Protein AF-A0AAE8W043-F1 (afdb_monomer_lite)

Radius of gyration: 19.32 Å; chains: 1; bounding box: 46×38×61 Å

Sequence (193 aa):
MSELTGINNVAKLTAHLAAVAFMGSLQIMIVDWTHTRAHMAAAVCSRSALILAIQIALTWQFVAANHLGLSFTTDHADNVQVVAYLLTYLSFGAVAGLEIAILSAGMALGAWARRRSIAIGLAATALGGGAVLAYTVSKGGYLIAYQVGFPWSLSVEKAISSPFAGLGTLLMVVGLCLPMASHRATVDSAATS

pLDDT: mean 82.71, std 12.42, range [37.38, 96.0]

Organism: NCBI:txid103232

Structure (mmCIF, N/CA/C/O backbone):
data_AF-A0AAE8W043-F1
#
_entry.id   AF-A0AAE8W043-F1
#
loop_
_atom_site.group_PDB
_atom_site.id
_atom_site.type_symbol
_atom_site.label_atom_id
_atom_site.label_alt_id
_atom_site.label_comp_id
_atom_site.label_asym_id
_atom_site.label_entity_id
_atom_site.label_seq_id
_atom_site.pdbx_PDB_ins_code
_atom_site.Cartn_x
_atom_site.Cartn_y
_atom_site.Cartn_z
_atom_site.occupancy
_atom_site.B_iso_or_equiv
_atom_site.auth_seq_id
_atom_site.auth_comp_id
_atom_site.auth_asym_id
_atom_site.auth_atom_id
_atom_site.pdbx_PDB_model_num
ATOM 1 N N . MET A 1 1 ? 18.742 17.488 -16.689 1.00 37.38 1 MET A N 1
ATOM 2 C CA . MET A 1 1 ? 19.850 17.267 -15.724 1.00 37.38 1 MET A CA 1
ATOM 3 C C . MET A 1 1 ? 19.423 16.435 -14.512 1.00 37.38 1 MET A C 1
ATOM 5 O O . MET A 1 1 ? 20.215 15.612 -14.089 1.00 37.38 1 MET A O 1
ATOM 9 N N . SER A 1 2 ? 18.197 16.561 -13.989 1.00 40.34 2 SER A N 1
ATOM 10 C CA . SER A 1 2 ? 17.687 15.774 -12.842 1.00 40.34 2 SER A CA 1
ATOM 11 C C . SER A 1 2 ? 17.372 14.296 -13.141 1.00 40.34 2 SER A C 1
ATOM 1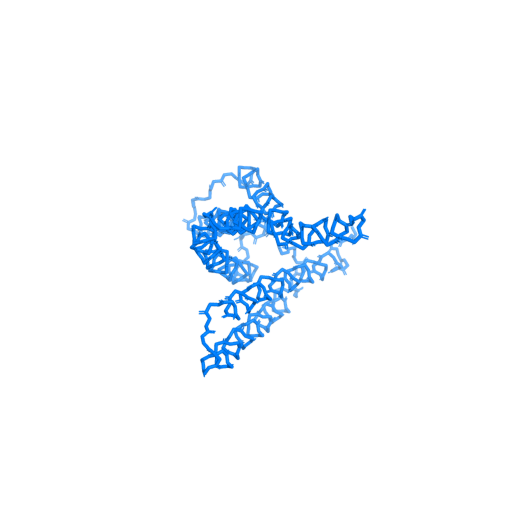3 O O . SER A 1 2 ? 17.342 13.484 -12.223 1.00 40.34 2 SER A O 1
ATOM 15 N N . GLU A 1 3 ? 17.141 13.937 -14.409 1.00 47.56 3 GLU A N 1
ATOM 16 C CA . GLU A 1 3 ? 17.010 12.533 -14.844 1.00 47.56 3 GLU A CA 1
ATOM 17 C C . GLU A 1 3 ? 18.365 11.812 -14.888 1.00 47.56 3 GLU A C 1
ATOM 19 O O . GLU A 1 3 ? 18.447 10.633 -14.574 1.00 47.56 3 GLU A O 1
ATOM 24 N N . LEU A 1 4 ? 19.447 12.542 -15.179 1.00 43.75 4 LEU A N 1
ATOM 25 C CA . LEU A 1 4 ? 20.809 12.004 -15.272 1.00 43.75 4 LEU A CA 1
ATOM 26 C C . LEU A 1 4 ? 21.470 11.770 -13.906 1.00 43.75 4 LEU A C 1
ATOM 28 O O . LEU A 1 4 ? 22.424 11.007 -13.818 1.00 43.75 4 LEU A O 1
ATOM 32 N N . THR A 1 5 ? 20.994 12.413 -12.835 1.00 47.03 5 THR A N 1
ATOM 33 C CA . THR A 1 5 ? 21.616 12.314 -11.503 1.00 47.03 5 THR A CA 1
ATOM 34 C C . THR A 1 5 ? 21.092 11.151 -10.656 1.00 47.03 5 THR A C 1
ATOM 36 O O . THR A 1 5 ? 21.584 10.950 -9.550 1.00 47.03 5 THR A O 1
ATOM 39 N N . GLY A 1 6 ? 20.075 10.404 -11.109 1.00 57.41 6 GLY A N 1
ATOM 40 C CA . GLY A 1 6 ? 19.474 9.294 -10.348 1.00 57.41 6 GLY A CA 1
ATOM 41 C C . GLY A 1 6 ? 18.704 9.706 -9.078 1.00 57.41 6 GLY A C 1
ATOM 42 O O . GLY A 1 6 ? 18.020 8.878 -8.477 1.00 57.41 6 GLY A O 1
ATOM 43 N N . ILE A 1 7 ? 18.738 10.988 -8.691 1.00 60.41 7 ILE A N 1
ATOM 44 C CA . ILE A 1 7 ? 18.087 11.532 -7.485 1.00 60.41 7 ILE A CA 1
ATOM 45 C C . ILE A 1 7 ? 16.566 11.312 -7.528 1.00 60.41 7 ILE A C 1
ATOM 47 O O . ILE A 1 7 ? 15.960 10.965 -6.514 1.00 60.41 7 ILE A O 1
ATOM 51 N N . ASN A 1 8 ? 15.947 11.444 -8.706 1.00 67.25 8 ASN A N 1
ATOM 52 C CA . ASN A 1 8 ? 14.507 11.227 -8.874 1.00 67.25 8 ASN A CA 1
ATOM 53 C C . ASN A 1 8 ? 14.114 9.753 -8.633 1.00 67.25 8 ASN A C 1
ATOM 55 O O . ASN A 1 8 ? 13.094 9.459 -8.012 1.00 67.25 8 ASN A O 1
ATOM 59 N N . ASN A 1 9 ? 14.971 8.814 -9.041 1.00 73.56 9 ASN A N 1
ATOM 60 C CA . ASN A 1 9 ? 14.740 7.385 -8.841 1.00 73.56 9 ASN A CA 1
ATOM 61 C C . ASN A 1 9 ? 14.855 6.994 -7.362 1.00 73.56 9 ASN A C 1
ATOM 63 O O . ASN A 1 9 ? 14.014 6.249 -6.862 1.00 73.56 9 ASN A O 1
ATOM 67 N N . VAL A 1 10 ? 15.834 7.546 -6.638 1.00 77.88 10 VAL A N 1
ATOM 68 C CA . VAL A 1 10 ? 15.997 7.306 -5.191 1.00 77.88 10 VAL A CA 1
ATOM 69 C C . VAL A 1 10 ? 14.843 7.905 -4.384 1.00 77.88 10 VAL A C 1
ATOM 71 O O . VAL A 1 10 ? 14.333 7.261 -3.462 1.00 77.88 10 VAL A O 1
ATOM 74 N N . ALA A 1 11 ? 14.380 9.104 -4.748 1.00 81.62 11 ALA A N 1
ATOM 75 C CA . ALA A 1 11 ? 13.196 9.705 -4.135 1.00 81.62 11 ALA A CA 1
ATOM 76 C C . ALA A 1 11 ? 11.955 8.822 -4.345 1.00 81.62 11 ALA A C 1
ATOM 78 O O . ALA A 1 11 ? 11.175 8.601 -3.418 1.00 81.62 11 ALA A O 1
ATOM 79 N N . LYS A 1 12 ? 11.811 8.250 -5.545 1.00 82.50 12 LYS A N 1
ATOM 80 C CA . LYS A 1 12 ? 10.704 7.354 -5.877 1.00 82.50 12 LYS A CA 1
ATOM 81 C C . LYS A 1 12 ? 10.762 6.025 -5.132 1.00 82.50 12 LYS A C 1
ATOM 83 O O . LYS A 1 12 ? 9.739 5.586 -4.612 1.00 82.50 12 LYS A O 1
ATOM 88 N N . LEU A 1 13 ? 11.948 5.424 -5.025 1.00 85.25 13 LEU A N 1
ATOM 89 C CA . LEU A 1 13 ? 12.154 4.243 -4.191 1.00 85.25 13 LEU A CA 1
ATOM 90 C C . LEU A 1 13 ? 11.754 4.546 -2.748 1.00 85.25 13 LEU A C 1
ATOM 92 O O . LEU A 1 13 ? 10.925 3.837 -2.192 1.00 85.25 13 LEU A O 1
ATOM 96 N N . THR A 1 14 ? 12.276 5.631 -2.174 1.00 87.44 14 THR A N 1
ATOM 97 C CA . THR A 1 14 ? 11.953 6.050 -0.802 1.00 87.44 14 THR A CA 1
ATOM 98 C C . THR A 1 14 ? 10.447 6.218 -0.606 1.00 87.44 14 THR A C 1
ATOM 100 O O . THR A 1 14 ? 9.903 5.731 0.383 1.00 87.44 14 THR A O 1
ATOM 103 N N . ALA A 1 15 ? 9.751 6.836 -1.565 1.00 87.19 15 ALA A N 1
ATOM 104 C CA . ALA A 1 15 ? 8.300 6.983 -1.520 1.00 87.19 15 ALA A CA 1
ATOM 105 C C . ALA A 1 15 ? 7.570 5.628 -1.541 1.00 87.19 15 ALA A C 1
ATOM 107 O O . ALA A 1 15 ? 6.640 5.427 -0.761 1.00 87.19 15 ALA A O 1
ATOM 108 N N . HIS A 1 16 ? 7.998 4.679 -2.380 1.00 90.50 16 HIS A N 1
ATOM 109 C CA . HIS A 1 16 ? 7.411 3.336 -2.407 1.00 90.50 16 HIS A CA 1
ATOM 110 C C . HIS A 1 16 ? 7.698 2.555 -1.119 1.00 90.50 16 HIS A C 1
ATOM 112 O O . HIS A 1 16 ? 6.781 1.944 -0.573 1.00 90.50 16 HIS A O 1
ATOM 118 N N . LEU A 1 17 ? 8.925 2.621 -0.588 1.00 91.19 17 LEU A N 1
ATOM 119 C CA . LEU A 1 17 ? 9.273 1.981 0.684 1.00 91.19 17 LEU A CA 1
ATOM 120 C C . LEU A 1 17 ? 8.438 2.564 1.835 1.00 91.19 17 LEU A C 1
ATOM 122 O O . LEU A 1 17 ? 7.919 1.815 2.664 1.00 91.19 17 LEU A O 1
ATOM 126 N N . ALA A 1 18 ? 8.262 3.887 1.870 1.00 91.06 18 ALA A N 1
ATOM 127 C CA . ALA A 1 18 ? 7.428 4.559 2.861 1.00 91.06 18 ALA A CA 1
ATOM 128 C C . ALA A 1 18 ? 5.952 4.154 2.733 1.00 91.06 18 ALA A C 1
ATOM 130 O O . ALA A 1 18 ? 5.308 3.870 3.741 1.00 91.06 18 ALA A O 1
ATOM 131 N N . ALA A 1 19 ? 5.426 4.060 1.509 1.00 89.69 19 ALA A N 1
ATOM 132 C CA . ALA A 1 19 ? 4.060 3.603 1.264 1.00 89.69 19 ALA A CA 1
ATOM 133 C C . ALA A 1 19 ? 3.847 2.151 1.727 1.00 89.69 19 ALA A C 1
ATOM 135 O O . ALA A 1 19 ? 2.851 1.861 2.389 1.00 89.69 19 ALA A O 1
ATOM 136 N N . VAL A 1 20 ? 4.798 1.252 1.449 1.00 91.94 20 VAL A N 1
ATOM 137 C CA . VAL A 1 20 ? 4.760 -0.143 1.922 1.00 91.94 20 VAL A CA 1
ATOM 138 C C . VAL A 1 20 ? 4.782 -0.203 3.450 1.00 91.94 20 VAL A C 1
ATOM 140 O O . VAL A 1 20 ? 3.963 -0.900 4.047 1.00 91.94 20 VAL A O 1
ATOM 143 N N . ALA A 1 21 ? 5.668 0.562 4.091 1.00 92.19 21 ALA A N 1
ATOM 144 C CA . ALA A 1 21 ? 5.759 0.624 5.548 1.00 92.19 21 ALA A CA 1
ATOM 145 C C . ALA A 1 21 ? 4.484 1.195 6.188 1.00 92.19 21 ALA A C 1
ATOM 147 O O . ALA A 1 21 ? 4.012 0.667 7.197 1.00 92.19 21 ALA A O 1
ATOM 148 N N . PHE A 1 22 ? 3.897 2.235 5.590 1.00 90.69 22 PHE A N 1
ATOM 149 C CA . PHE A 1 22 ? 2.638 2.826 6.038 1.00 90.69 22 PHE A CA 1
ATOM 150 C C . PHE A 1 22 ? 1.493 1.810 5.961 1.00 90.69 22 PHE A C 1
ATOM 152 O O . PHE A 1 22 ? 0.873 1.507 6.979 1.00 90.69 22 PHE A O 1
ATOM 159 N N . MET A 1 23 ? 1.268 1.213 4.788 1.00 90.94 23 MET A N 1
ATOM 160 C CA . MET A 1 23 ? 0.219 0.204 4.584 1.00 90.94 23 MET A CA 1
ATOM 161 C C . MET A 1 23 ? 0.417 -1.018 5.488 1.00 90.94 23 MET A C 1
ATOM 163 O O . MET A 1 23 ? -0.535 -1.515 6.087 1.00 90.94 23 MET A O 1
ATOM 167 N N . GLY A 1 24 ? 1.663 -1.462 5.644 1.00 89.50 24 GLY A N 1
ATOM 168 C CA . GLY A 1 24 ? 2.019 -2.550 6.544 1.00 89.50 24 GLY A CA 1
ATOM 169 C C . GLY A 1 24 ? 1.728 -2.237 8.014 1.00 89.50 24 GLY A C 1
ATOM 170 O O . GLY A 1 24 ? 1.183 -3.075 8.732 1.00 89.50 24 GLY A O 1
ATOM 171 N N . SER A 1 25 ? 2.011 -1.009 8.451 1.00 90.19 25 SER A N 1
ATOM 172 C CA . SER A 1 25 ? 1.673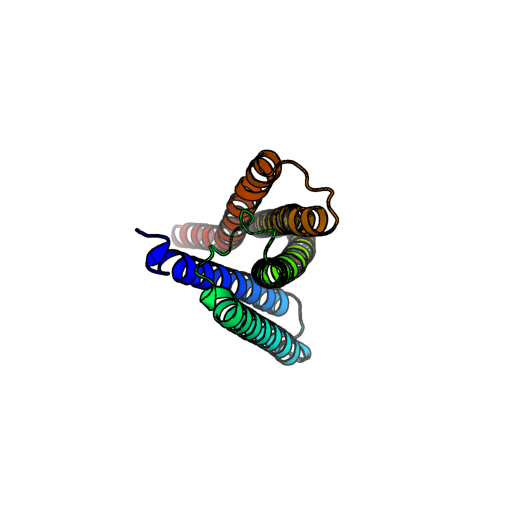 -0.541 9.802 1.00 90.19 25 SER A CA 1
ATOM 173 C C . SER A 1 25 ? 0.160 -0.541 10.036 1.00 90.19 25 SER A C 1
ATOM 175 O O . SER A 1 25 ? -0.293 -0.940 11.108 1.00 90.19 25 SER A O 1
ATOM 177 N N . LEU A 1 26 ? -0.634 -0.171 9.022 1.00 88.94 26 LEU A N 1
ATOM 178 C CA . LEU A 1 26 ? -2.095 -0.250 9.095 1.00 88.94 26 LEU A CA 1
ATOM 179 C C . LEU A 1 26 ? -2.594 -1.693 9.204 1.00 88.94 26 LEU A C 1
ATOM 181 O O . LEU A 1 26 ? -3.471 -1.964 10.019 1.00 88.94 26 LEU A O 1
ATOM 185 N N . GLN A 1 27 ? -2.018 -2.628 8.445 1.00 89.31 27 GLN A N 1
ATOM 186 C CA . GLN A 1 27 ? -2.360 -4.050 8.563 1.00 89.31 27 GLN A CA 1
ATOM 187 C C . GLN A 1 27 ? -2.053 -4.590 9.965 1.00 89.31 27 GLN A C 1
ATOM 189 O O . GLN A 1 27 ? -2.890 -5.274 10.550 1.00 89.31 27 GLN A O 1
ATOM 194 N N . ILE A 1 28 ? -0.887 -4.255 10.530 1.00 88.75 28 ILE A N 1
ATOM 195 C CA . ILE A 1 28 ? -0.505 -4.659 11.893 1.00 88.75 28 ILE A CA 1
ATOM 196 C C . ILE A 1 28 ? -1.487 -4.092 12.925 1.00 88.75 28 ILE A C 1
ATOM 198 O O . ILE A 1 28 ? -1.966 -4.831 13.782 1.00 88.75 28 ILE A O 1
ATOM 202 N N . MET A 1 29 ? -1.831 -2.808 12.815 1.00 88.38 29 MET A N 1
ATOM 203 C CA . MET A 1 29 ? -2.792 -2.155 13.708 1.00 88.38 29 MET A CA 1
ATOM 204 C C . MET A 1 29 ? -4.186 -2.794 13.627 1.00 88.38 29 MET A C 1
ATOM 206 O O . MET A 1 29 ? -4.824 -3.025 14.649 1.00 88.38 29 MET A O 1
ATOM 210 N N . ILE A 1 30 ? -4.662 -3.132 12.427 1.00 84.94 30 ILE A N 1
ATO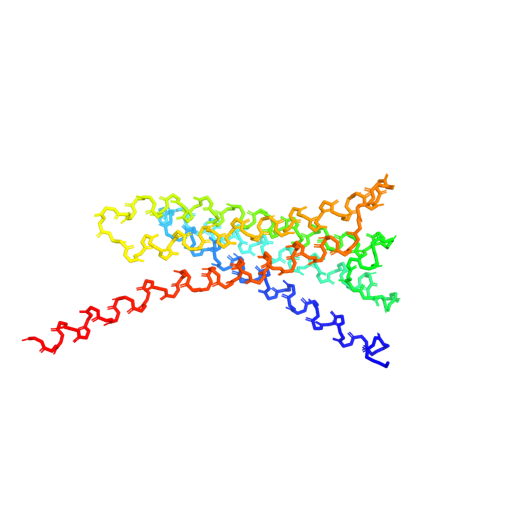M 211 C CA . ILE A 1 30 ? -5.958 -3.799 12.258 1.00 84.94 30 ILE A CA 1
ATOM 212 C C . ILE A 1 30 ? -5.925 -5.231 12.822 1.00 84.94 30 ILE A C 1
ATOM 214 O O . ILE A 1 30 ? -6.905 -5.685 13.419 1.00 84.94 30 ILE A O 1
ATOM 218 N N . VAL A 1 31 ? -4.813 -5.954 12.663 1.00 83.88 31 VAL A N 1
ATOM 219 C CA . VAL A 1 31 ? -4.624 -7.283 13.270 1.00 83.88 31 VAL A CA 1
ATOM 220 C C . VAL A 1 31 ? -4.699 -7.199 14.793 1.00 83.88 31 VAL A C 1
ATOM 222 O O . VAL A 1 31 ? -5.402 -8.007 15.400 1.00 83.88 31 VAL A O 1
ATOM 225 N N . ASP A 1 32 ? -4.044 -6.205 15.395 1.00 84.69 32 ASP A N 1
ATOM 226 C CA . ASP A 1 32 ? -4.094 -5.946 16.840 1.00 84.69 32 ASP A CA 1
ATOM 227 C C . ASP A 1 32 ? -5.533 -5.714 17.334 1.00 84.69 32 ASP A C 1
ATOM 229 O O . ASP A 1 32 ? -5.942 -6.257 18.359 1.00 84.69 32 ASP A O 1
ATOM 233 N N . TRP A 1 33 ? -6.354 -5.001 16.559 1.00 82.81 33 TRP A N 1
ATOM 234 C CA . TRP A 1 33 ? -7.755 -4.747 16.913 1.00 82.81 33 TRP A CA 1
ATOM 235 C C . TRP A 1 33 ? -8.684 -5.955 16.748 1.00 82.81 33 TRP A C 1
ATOM 237 O O . TRP A 1 33 ? -9.760 -5.982 17.348 1.00 82.81 33 TRP A O 1
ATOM 247 N N . THR A 1 34 ? -8.309 -6.936 15.927 1.00 79.50 34 THR A N 1
ATOM 248 C CA . THR A 1 34 ? -9.201 -8.036 15.519 1.00 79.50 34 THR A CA 1
ATOM 249 C C . THR A 1 34 ? -8.851 -9.383 16.147 1.00 79.50 34 THR A C 1
ATOM 251 O O . THR A 1 34 ? -9.740 -10.218 16.315 1.00 79.50 34 THR A O 1
ATOM 254 N N . HIS A 1 35 ? -7.587 -9.624 16.501 1.00 77.94 35 HIS A N 1
ATOM 255 C CA . HIS A 1 35 ? -7.127 -10.932 16.966 1.00 77.94 35 HIS A CA 1
ATOM 256 C C . HIS A 1 35 ? -7.056 -11.037 18.493 1.00 77.94 35 HIS A C 1
ATOM 258 O O . HIS A 1 35 ? -6.648 -10.127 19.207 1.00 77.94 35 HIS A O 1
ATOM 264 N N . THR A 1 36 ? -7.374 -12.224 19.016 1.00 73.38 36 THR A N 1
ATOM 265 C CA . THR A 1 36 ? -7.097 -12.574 20.419 1.00 73.38 36 THR A CA 1
ATOM 266 C C . THR A 1 36 ? -5.587 -12.602 20.686 1.00 73.38 36 THR A C 1
ATOM 268 O O . THR A 1 36 ? -4.828 -13.066 19.831 1.00 73.38 36 THR A O 1
ATOM 271 N N . ARG A 1 37 ? -5.152 -12.222 21.900 1.00 72.00 37 ARG A N 1
ATOM 272 C CA . ARG A 1 37 ? -3.725 -12.160 22.297 1.00 72.00 37 ARG A CA 1
ATOM 273 C C . ARG A 1 37 ? -2.910 -13.417 21.958 1.00 72.00 37 ARG A C 1
ATOM 275 O O . ARG A 1 37 ? -1.736 -13.295 21.633 1.00 72.00 37 ARG A O 1
ATOM 282 N N . ALA A 1 38 ? -3.530 -14.600 21.987 1.00 74.00 38 ALA A N 1
ATOM 283 C CA . ALA A 1 38 ? -2.879 -15.873 21.670 1.00 74.00 38 ALA A CA 1
ATOM 284 C C . ALA A 1 38 ? -2.378 -15.976 20.213 1.00 74.00 38 ALA A C 1
ATOM 286 O O . ALA A 1 38 ? -1.353 -16.600 19.966 1.00 74.00 38 ALA A O 1
ATOM 287 N N . HIS A 1 39 ? -3.061 -15.337 19.257 1.00 77.69 39 HIS A N 1
ATOM 288 C CA . HIS A 1 39 ? -2.715 -15.380 17.826 1.00 77.69 39 HIS A CA 1
ATOM 289 C C . HIS A 1 39 ? -2.046 -14.092 17.328 1.00 77.69 39 HIS A C 1
ATOM 291 O O . HIS A 1 39 ? -1.496 -14.056 16.229 1.00 77.69 39 HIS A O 1
ATOM 297 N N . MET A 1 40 ? -2.061 -13.041 18.150 1.00 82.31 40 MET A N 1
ATOM 298 C CA . MET A 1 40 ? -1.551 -11.716 17.808 1.00 82.31 40 MET A CA 1
ATOM 299 C C . MET A 1 40 ? -0.060 -11.744 17.443 1.00 82.31 40 MET A C 1
ATOM 301 O O . MET A 1 40 ? 0.323 -11.206 16.412 1.00 82.31 40 MET A O 1
ATOM 305 N N . ALA A 1 41 ? 0.782 -12.423 18.232 1.00 83.88 41 ALA A N 1
ATOM 306 C CA . ALA A 1 41 ? 2.227 -12.454 17.990 1.00 83.88 41 ALA A CA 1
ATOM 307 C C . ALA A 1 41 ? 2.589 -13.114 16.647 1.00 83.88 41 ALA A C 1
ATOM 309 O O . ALA A 1 41 ? 3.403 -12.580 15.893 1.00 83.88 41 ALA A O 1
ATOM 310 N N . ALA A 1 42 ? 1.949 -14.241 16.320 1.00 86.19 42 ALA A N 1
ATOM 311 C CA . ALA A 1 42 ? 2.163 -14.935 15.052 1.00 86.19 42 ALA A CA 1
ATOM 312 C C . ALA A 1 42 ? 1.659 -14.103 13.861 1.00 86.19 42 ALA A C 1
ATOM 314 O O . ALA A 1 42 ? 2.362 -13.966 12.859 1.00 86.19 42 ALA A O 1
ATOM 315 N N . ALA A 1 43 ? 0.479 -13.488 13.990 1.00 84.56 43 ALA A N 1
ATOM 316 C CA . ALA A 1 43 ? -0.091 -12.641 12.948 1.00 84.56 43 ALA A CA 1
ATOM 317 C C . ALA A 1 43 ? 0.784 -11.402 12.684 1.00 84.56 43 ALA A C 1
ATOM 319 O O . ALA A 1 43 ? 1.154 -11.152 11.535 1.00 84.56 43 ALA A O 1
ATOM 320 N N . VAL A 1 44 ? 1.215 -10.691 13.731 1.00 88.00 44 VAL A N 1
ATOM 321 C CA . VAL A 1 44 ? 2.136 -9.546 13.612 1.00 88.00 44 VAL A CA 1
ATOM 322 C C . VAL A 1 44 ? 3.474 -9.973 13.008 1.00 88.00 44 VAL A C 1
ATOM 324 O O . VAL A 1 44 ? 3.970 -9.303 12.105 1.00 88.00 44 VAL A O 1
ATOM 327 N N . CYS A 1 45 ? 4.042 -11.104 13.438 1.00 88.94 45 CYS A N 1
ATOM 328 C CA . CYS A 1 45 ? 5.296 -11.616 12.883 1.00 88.94 45 CYS A CA 1
ATOM 329 C C . CYS A 1 45 ? 5.176 -11.906 11.379 1.00 88.94 45 CYS A C 1
ATOM 331 O O . CYS A 1 45 ? 6.014 -11.449 10.603 1.00 88.94 45 CYS A O 1
ATOM 333 N N . SER A 1 46 ? 4.102 -12.581 10.952 1.00 88.69 46 SER A N 1
ATOM 334 C CA . SER A 1 46 ? 3.869 -12.893 9.535 1.00 88.69 46 SER A CA 1
ATOM 335 C C . SER A 1 46 ? 3.722 -11.637 8.665 1.00 88.69 46 SER A C 1
ATOM 337 O O . SER A 1 46 ? 4.289 -11.570 7.575 1.00 88.69 46 SER A O 1
ATOM 339 N N . ARG A 1 47 ? 3.031 -10.602 9.166 1.00 89.44 47 ARG A N 1
ATOM 340 C CA . ARG A 1 47 ? 2.856 -9.321 8.465 1.00 89.44 47 ARG A CA 1
ATOM 341 C C . ARG A 1 47 ? 4.164 -8.547 8.384 1.00 89.44 47 ARG A C 1
ATOM 343 O O . ARG A 1 47 ? 4.526 -8.095 7.303 1.00 89.44 47 ARG A O 1
ATOM 350 N N . SER A 1 48 ? 4.907 -8.462 9.483 1.00 89.94 48 SER A N 1
ATOM 351 C CA . SER A 1 48 ? 6.233 -7.837 9.514 1.00 89.94 48 SER A CA 1
ATOM 352 C C . SER A 1 48 ? 7.221 -8.535 8.579 1.00 89.94 48 SER A C 1
ATOM 354 O O . SER A 1 48 ? 7.949 -7.864 7.850 1.00 89.94 48 SER A O 1
ATOM 356 N N . ALA A 1 49 ? 7.214 -9.871 8.545 1.00 91.94 49 ALA A N 1
ATOM 357 C CA . ALA A 1 49 ? 8.043 -10.653 7.632 1.00 91.94 49 ALA A CA 1
ATOM 358 C C . ALA A 1 49 ? 7.670 -10.397 6.164 1.00 91.94 49 ALA A C 1
ATOM 360 O O . ALA A 1 49 ? 8.561 -10.192 5.342 1.00 91.94 49 ALA A O 1
ATOM 361 N N . LEU A 1 50 ? 6.373 -10.341 5.840 1.00 91.25 50 LEU A N 1
ATOM 362 C CA . LEU A 1 50 ? 5.901 -9.999 4.496 1.00 91.25 50 LEU A CA 1
ATOM 363 C C . LEU A 1 50 ? 6.330 -8.585 4.089 1.00 91.25 50 LEU A C 1
ATOM 365 O O . LEU A 1 50 ? 6.862 -8.406 2.998 1.00 91.25 50 LEU A O 1
ATOM 369 N N . ILE A 1 51 ? 6.139 -7.591 4.963 1.00 91.69 51 ILE A N 1
ATOM 370 C CA . ILE A 1 51 ? 6.563 -6.206 4.715 1.00 91.69 51 ILE A CA 1
ATOM 371 C C . ILE A 1 51 ? 8.063 -6.181 4.422 1.00 91.69 51 ILE A C 1
ATOM 373 O O . ILE A 1 51 ? 8.470 -5.651 3.392 1.00 91.69 51 ILE A O 1
ATOM 377 N N . LEU A 1 52 ? 8.880 -6.803 5.276 1.00 93.38 52 LEU A N 1
ATOM 378 C CA . LEU A 1 52 ? 10.328 -6.858 5.089 1.00 93.38 52 LEU A CA 1
ATOM 379 C C . LEU A 1 52 ? 10.710 -7.545 3.770 1.00 93.38 52 LEU A C 1
ATOM 381 O O . LEU A 1 52 ? 11.544 -7.021 3.034 1.00 93.38 52 LEU A O 1
ATOM 385 N N . ALA A 1 53 ? 10.074 -8.670 3.438 1.00 93.94 53 ALA A N 1
ATOM 386 C CA . ALA A 1 53 ? 10.308 -9.382 2.186 1.00 93.94 53 ALA A CA 1
ATOM 387 C C . ALA A 1 53 ? 9.987 -8.509 0.960 1.00 93.94 53 ALA A C 1
ATOM 389 O O . ALA A 1 53 ? 10.771 -8.478 0.013 1.00 93.94 53 ALA A O 1
ATOM 390 N N . ILE A 1 54 ? 8.888 -7.749 0.995 1.00 92.88 54 ILE A N 1
ATOM 391 C CA . ILE A 1 54 ? 8.522 -6.814 -0.077 1.00 92.88 54 ILE A CA 1
ATOM 392 C C . ILE A 1 54 ? 9.519 -5.654 -0.168 1.00 92.88 54 ILE A C 1
ATOM 394 O O . ILE A 1 54 ? 9.938 -5.315 -1.272 1.00 92.88 54 ILE A O 1
ATOM 398 N N . GLN A 1 55 ? 9.968 -5.081 0.955 1.00 91.56 55 GLN A N 1
ATOM 399 C CA . GLN A 1 55 ? 10.989 -4.022 0.940 1.00 91.56 55 GLN A CA 1
ATOM 400 C C . GLN A 1 55 ? 12.310 -4.515 0.331 1.00 91.56 55 GLN A C 1
ATOM 402 O O . GLN A 1 55 ? 12.924 -3.813 -0.479 1.00 91.56 55 GLN A O 1
ATOM 407 N N . ILE A 1 56 ? 12.735 -5.733 0.685 1.00 92.69 56 ILE A N 1
ATOM 408 C CA . ILE A 1 56 ? 13.928 -6.372 0.115 1.00 92.69 56 ILE A CA 1
ATOM 409 C C . ILE A 1 56 ? 13.735 -6.601 -1.387 1.00 92.69 56 ILE A C 1
ATOM 411 O O . ILE A 1 56 ? 14.607 -6.223 -2.168 1.00 92.69 56 ILE A O 1
ATOM 415 N N . ALA A 1 57 ? 12.592 -7.152 -1.802 1.00 91.94 57 ALA A N 1
ATOM 416 C CA . ALA A 1 57 ? 12.286 -7.398 -3.210 1.00 91.94 57 ALA A CA 1
ATOM 417 C C . ALA A 1 57 ? 12.286 -6.101 -4.035 1.00 91.94 57 ALA A C 1
ATOM 419 O O . ALA A 1 57 ? 12.927 -6.051 -5.084 1.00 91.94 57 ALA A O 1
ATOM 420 N N . LEU A 1 58 ? 11.650 -5.033 -3.540 1.00 89.25 58 LEU A N 1
ATOM 421 C CA . LEU A 1 58 ? 11.639 -3.726 -4.203 1.00 89.25 58 LEU A CA 1
ATOM 422 C C . LEU A 1 58 ? 13.038 -3.122 -4.292 1.00 89.25 58 LEU A C 1
ATOM 424 O O . LEU A 1 58 ? 13.404 -2.592 -5.337 1.00 89.25 58 LEU A O 1
ATOM 428 N N . THR A 1 59 ? 13.833 -3.214 -3.226 1.00 88.06 59 THR A N 1
ATOM 429 C CA . THR A 1 59 ? 15.212 -2.702 -3.225 1.00 88.06 59 THR A CA 1
ATOM 430 C C . THR A 1 59 ? 16.077 -3.477 -4.216 1.00 88.06 59 THR A C 1
ATOM 432 O O . THR A 1 59 ? 16.809 -2.875 -4.999 1.00 88.06 59 THR A O 1
ATOM 435 N N . TRP A 1 60 ? 15.946 -4.804 -4.243 1.00 88.88 60 TRP A N 1
ATOM 436 C CA . TRP A 1 60 ? 16.649 -5.665 -5.189 1.00 88.88 60 TRP A CA 1
ATOM 437 C C . TRP A 1 60 ? 16.273 -5.348 -6.639 1.00 88.88 60 TRP A C 1
ATOM 439 O O . TRP A 1 60 ? 17.148 -5.102 -7.465 1.00 88.88 60 TRP A O 1
ATOM 449 N N . GLN A 1 61 ? 14.976 -5.298 -6.947 1.00 86.06 61 GLN A N 1
ATOM 450 C CA . GLN A 1 61 ? 14.467 -4.959 -8.279 1.00 86.06 61 GLN A CA 1
ATOM 451 C C . GLN A 1 61 ? 14.868 -3.541 -8.699 1.00 86.06 61 GLN A C 1
ATOM 453 O O . GLN A 1 61 ? 15.202 -3.319 -9.860 1.00 86.06 61 GLN A O 1
ATOM 458 N N . PHE A 1 62 ? 14.883 -2.591 -7.761 1.00 83.50 62 PHE A N 1
ATOM 459 C CA . PHE A 1 62 ? 15.361 -1.240 -8.018 1.00 83.50 62 PHE A CA 1
ATOM 460 C C . PHE A 1 62 ? 16.840 -1.237 -8.393 1.00 83.50 62 PHE A C 1
ATOM 462 O O . PHE A 1 62 ? 17.187 -0.684 -9.428 1.00 83.50 62 PHE A O 1
ATOM 469 N N . VAL A 1 63 ? 17.712 -1.882 -7.614 1.00 82.50 63 VAL A N 1
ATOM 470 C CA . VAL A 1 63 ? 19.145 -1.990 -7.948 1.00 82.50 63 VAL A CA 1
ATOM 471 C C . VAL A 1 63 ? 19.326 -2.672 -9.306 1.00 82.50 63 VAL A C 1
ATOM 473 O O . VAL A 1 63 ? 20.083 -2.187 -10.147 1.00 82.50 63 VAL A O 1
ATOM 476 N N . ALA A 1 64 ? 18.570 -3.745 -9.545 1.00 79.00 64 ALA A N 1
ATOM 477 C CA . ALA A 1 64 ? 18.606 -4.498 -10.786 1.00 79.00 64 ALA A CA 1
ATOM 478 C C . ALA A 1 64 ? 18.106 -3.708 -11.997 1.00 79.00 64 ALA A C 1
ATOM 480 O O . ALA A 1 64 ? 18.568 -4.008 -13.080 1.00 79.00 64 ALA A O 1
ATOM 481 N N . ALA A 1 65 ? 17.226 -2.714 -11.858 1.00 75.94 65 ALA A N 1
ATOM 482 C CA . ALA A 1 65 ? 16.710 -1.913 -12.978 1.00 75.94 65 ALA A CA 1
ATOM 483 C C . ALA A 1 65 ? 17.376 -0.527 -13.102 1.00 75.94 65 ALA A C 1
ATOM 485 O O . ALA A 1 65 ? 17.459 0.037 -14.192 1.00 75.94 65 ALA A O 1
ATOM 486 N N . ASN A 1 66 ? 17.902 0.025 -12.005 1.00 71.88 66 ASN A N 1
ATOM 487 C CA . ASN A 1 66 ? 18.477 1.372 -11.956 1.00 71.88 66 ASN A CA 1
ATOM 488 C C . ASN A 1 66 ? 19.820 1.483 -12.702 1.00 71.88 66 ASN A C 1
ATOM 490 O O . ASN A 1 66 ? 20.248 2.592 -13.011 1.00 71.88 66 ASN A O 1
ATOM 494 N N . HIS A 1 67 ? 20.459 0.362 -13.059 1.00 61.41 67 HIS A N 1
ATOM 495 C CA . HIS A 1 67 ? 21.638 0.363 -13.937 1.00 61.41 67 HIS A CA 1
ATOM 496 C C . HIS A 1 67 ? 21.351 0.940 -15.336 1.00 61.41 67 HIS A C 1
ATOM 498 O O . HIS A 1 67 ? 22.282 1.338 -16.030 1.00 61.41 67 HIS A O 1
ATOM 504 N N . LEU A 1 68 ? 20.077 1.016 -15.738 1.00 58.38 68 LEU A N 1
ATOM 505 C CA . LEU A 1 68 ? 19.653 1.517 -17.046 1.00 58.38 68 LEU A CA 1
ATOM 506 C C . LEU A 1 68 ? 19.419 3.037 -17.077 1.00 58.38 68 LEU A C 1
ATOM 508 O O . LEU A 1 68 ? 19.150 3.581 -18.142 1.00 58.38 68 LEU A O 1
ATOM 512 N N . GLY A 1 69 ? 19.478 3.728 -15.930 1.00 60.69 69 GLY A N 1
ATOM 513 C CA . GLY A 1 69 ? 19.227 5.176 -15.849 1.00 60.69 69 GLY A CA 1
ATOM 514 C C . GLY A 1 69 ? 17.789 5.602 -16.188 1.00 60.69 69 GLY A C 1
ATOM 515 O O . GLY A 1 69 ? 17.527 6.790 -16.349 1.00 60.69 69 GLY A O 1
ATOM 516 N N . LEU A 1 70 ? 16.855 4.652 -16.295 1.00 61.16 70 LEU A N 1
ATOM 517 C CA . LEU A 1 70 ? 15.457 4.902 -16.650 1.00 61.16 70 LEU A CA 1
ATOM 518 C C . LEU A 1 70 ? 14.640 5.352 -15.438 1.00 61.16 70 LEU A C 1
ATOM 520 O O . LEU A 1 70 ? 14.918 4.962 -14.300 1.00 61.16 70 LEU A O 1
ATOM 524 N N . SER A 1 71 ? 13.597 6.150 -15.675 1.00 64.81 71 SER A N 1
ATOM 525 C CA . SER A 1 71 ? 12.664 6.512 -14.608 1.00 64.81 71 SER A CA 1
ATOM 526 C C . SER A 1 71 ? 11.721 5.349 -14.307 1.00 64.81 71 SER A C 1
ATOM 528 O O . SER A 1 71 ? 11.159 4.739 -15.210 1.00 64.81 71 SER A O 1
ATOM 530 N N . PHE A 1 72 ? 11.473 5.059 -13.029 1.00 63.53 72 PHE A N 1
ATOM 531 C CA . PHE A 1 72 ? 10.554 3.988 -12.614 1.00 63.53 72 PHE A CA 1
ATOM 532 C C . PHE A 1 72 ? 9.082 4.406 -12.766 1.00 63.53 72 PHE A C 1
ATOM 534 O O . PHE A 1 72 ? 8.331 4.457 -11.789 1.00 63.53 72 PHE A O 1
ATOM 541 N N . THR A 1 73 ? 8.662 4.825 -13.957 1.00 71.38 73 THR A N 1
ATOM 542 C CA . THR A 1 73 ? 7.317 5.337 -14.277 1.00 71.38 73 THR A CA 1
ATOM 543 C C . THR A 1 73 ? 6.587 4.418 -15.254 1.00 71.38 73 THR A C 1
ATOM 545 O O . THR A 1 73 ? 7.190 3.567 -15.898 1.00 71.38 73 THR A O 1
ATOM 548 N N . THR A 1 74 ? 5.272 4.619 -15.393 1.00 66.31 74 THR A N 1
ATOM 549 C CA . THR A 1 74 ? 4.462 3.982 -16.446 1.00 66.31 74 THR A CA 1
ATOM 550 C C . THR A 1 74 ? 4.862 4.424 -17.856 1.00 66.31 74 THR A C 1
ATOM 552 O O . THR A 1 74 ? 4.431 3.804 -18.821 1.00 66.31 74 THR A O 1
ATOM 555 N N . ASP A 1 75 ? 5.704 5.455 -17.982 1.00 67.81 75 ASP A N 1
ATOM 556 C CA . ASP A 1 75 ? 6.263 5.891 -19.264 1.00 67.81 75 ASP A CA 1
ATOM 557 C C . ASP A 1 75 ? 7.300 4.892 -19.813 1.00 67.81 75 ASP A C 1
ATOM 559 O O . ASP A 1 75 ? 7.547 4.892 -21.011 1.00 67.81 75 ASP A O 1
ATOM 563 N N . HIS A 1 76 ? 7.854 4.019 -18.959 1.00 72.44 76 HIS A N 1
ATOM 564 C CA . HIS A 1 76 ? 8.826 2.977 -19.321 1.00 72.44 76 HIS A CA 1
ATOM 565 C C . HIS A 1 76 ? 8.202 1.571 -19.247 1.00 72.44 76 HIS A C 1
ATOM 567 O O . HIS A 1 76 ? 8.819 0.612 -18.774 1.00 72.44 76 HIS A O 1
ATOM 573 N N . ALA A 1 77 ? 6.927 1.457 -19.636 1.00 71.88 77 ALA A N 1
ATOM 574 C CA . ALA A 1 77 ? 6.175 0.198 -19.614 1.00 71.88 77 ALA A CA 1
ATOM 575 C C . ALA A 1 77 ? 6.691 -0.847 -20.624 1.00 71.88 77 ALA A C 1
ATOM 577 O O . ALA A 1 77 ? 6.285 -2.006 -20.568 1.00 71.88 77 ALA A O 1
ATOM 578 N N . ASP A 1 78 ? 7.595 -0.450 -21.515 1.00 74.88 78 ASP A N 1
ATOM 579 C CA . ASP A 1 78 ? 8.366 -1.289 -22.430 1.00 74.88 78 ASP A CA 1
ATOM 580 C C . ASP A 1 78 ? 9.492 -2.065 -21.724 1.00 74.88 78 ASP A C 1
ATOM 582 O O . ASP A 1 78 ? 9.870 -3.152 -22.164 1.00 74.88 78 ASP A O 1
ATOM 586 N N . ASN A 1 79 ? 10.000 -1.565 -20.592 1.00 79.19 79 ASN A N 1
ATOM 587 C CA . ASN A 1 79 ? 11.074 -2.218 -19.856 1.00 79.19 79 ASN A CA 1
ATOM 588 C C . ASN A 1 79 ? 10.544 -3.248 -18.843 1.00 79.19 79 ASN A C 1
ATOM 590 O O . ASN A 1 79 ? 9.993 -2.903 -17.795 1.00 79.19 79 ASN A O 1
ATOM 594 N N . VAL A 1 80 ? 10.805 -4.532 -19.106 1.00 83.56 80 VAL A N 1
ATOM 595 C CA . VAL A 1 80 ? 10.337 -5.660 -18.279 1.00 83.56 80 VAL A CA 1
ATOM 596 C C . VAL A 1 80 ? 10.781 -5.560 -16.812 1.00 83.56 80 VAL A C 1
ATOM 598 O O . VAL A 1 80 ? 10.024 -5.936 -15.919 1.00 83.56 80 VAL A O 1
ATOM 601 N N . GLN A 1 81 ? 11.973 -5.027 -16.525 1.00 83.31 81 GLN A N 1
ATOM 602 C CA . GLN A 1 81 ? 12.469 -4.907 -15.148 1.00 83.31 81 GLN A CA 1
ATOM 603 C C . GLN A 1 81 ? 11.742 -3.796 -14.377 1.00 83.31 81 GLN A C 1
ATOM 605 O O . GLN A 1 81 ? 11.375 -3.988 -13.215 1.00 83.31 81 GLN A O 1
ATOM 610 N N . VAL A 1 82 ? 11.474 -2.660 -15.032 1.00 82.19 82 VAL A N 1
ATOM 611 C CA . VAL A 1 82 ? 10.668 -1.569 -14.457 1.00 82.19 82 VAL A CA 1
ATOM 612 C C . VAL A 1 82 ? 9.229 -2.035 -14.233 1.00 82.19 82 VAL A C 1
ATOM 614 O O . VAL A 1 82 ? 8.652 -1.777 -13.175 1.00 82.19 82 VAL A O 1
ATOM 617 N N . VAL A 1 83 ? 8.664 -2.781 -15.183 1.00 85.69 83 VAL A N 1
ATOM 618 C CA . VAL A 1 83 ? 7.321 -3.364 -15.066 1.00 85.69 83 VAL A CA 1
ATOM 619 C C . VAL A 1 83 ? 7.247 -4.360 -13.911 1.00 85.69 83 VAL A C 1
ATOM 621 O O . VAL A 1 83 ? 6.327 -4.266 -13.103 1.00 85.69 83 VAL A O 1
ATOM 624 N N . ALA A 1 84 ? 8.220 -5.264 -13.769 1.00 88.00 84 ALA A N 1
ATOM 625 C CA . ALA A 1 84 ? 8.260 -6.224 -12.664 1.00 88.00 84 ALA A CA 1
ATOM 626 C C . ALA A 1 84 ? 8.331 -5.529 -11.293 1.00 88.00 84 ALA A C 1
ATOM 628 O O . ALA A 1 84 ? 7.600 -5.903 -10.368 1.00 88.00 84 ALA A O 1
ATOM 629 N N . TYR A 1 85 ? 9.153 -4.480 -11.179 1.00 89.19 85 TYR A N 1
ATOM 630 C CA . TYR A 1 85 ? 9.221 -3.633 -9.987 1.00 89.19 85 TYR A CA 1
ATOM 631 C C . TYR A 1 85 ? 7.864 -2.995 -9.663 1.00 89.19 85 TYR A C 1
ATOM 633 O O . TYR A 1 85 ? 7.355 -3.112 -8.544 1.00 89.19 85 TYR A O 1
ATOM 641 N N . LEU A 1 86 ? 7.241 -2.352 -10.656 1.00 88.56 86 LEU A N 1
ATOM 642 C CA . LEU A 1 86 ? 5.958 -1.678 -10.474 1.00 88.56 86 LEU A CA 1
ATOM 643 C C . LEU A 1 86 ? 4.839 -2.669 -10.145 1.00 88.56 86 LEU A C 1
ATOM 645 O O . LEU A 1 86 ? 4.051 -2.399 -9.246 1.00 88.56 86 LEU A O 1
ATOM 649 N N . LEU A 1 87 ? 4.777 -3.824 -10.807 1.00 91.81 87 LEU A N 1
ATOM 650 C CA . LEU A 1 87 ? 3.773 -4.850 -10.524 1.00 91.81 87 LEU A CA 1
ATOM 651 C C . LEU A 1 87 ? 3.936 -5.438 -9.123 1.00 91.81 87 LEU A C 1
ATOM 653 O O . LEU A 1 87 ? 2.930 -5.665 -8.456 1.00 91.81 87 LEU A O 1
ATOM 657 N N . THR A 1 88 ? 5.167 -5.624 -8.643 1.00 92.75 88 THR A N 1
ATOM 658 C CA . THR A 1 88 ? 5.422 -6.085 -7.267 1.00 92.75 88 THR A CA 1
ATOM 659 C C . THR A 1 88 ? 4.870 -5.080 -6.255 1.00 92.75 88 THR A C 1
ATOM 661 O O . THR A 1 88 ? 4.093 -5.441 -5.368 1.00 92.75 88 THR A O 1
ATOM 664 N N . TYR A 1 89 ? 5.198 -3.798 -6.440 1.00 91.38 89 TYR A N 1
ATOM 665 C CA . TYR A 1 89 ? 4.692 -2.705 -5.609 1.00 91.38 89 TYR A CA 1
ATOM 666 C C . TYR A 1 89 ? 3.156 -2.600 -5.645 1.00 91.38 89 TYR A C 1
ATOM 668 O O . TYR A 1 89 ? 2.505 -2.540 -4.598 1.00 91.38 89 TYR A O 1
ATOM 676 N N . LEU A 1 90 ? 2.561 -2.608 -6.841 1.00 92.88 90 LEU A N 1
ATOM 677 C CA . LEU A 1 90 ? 1.115 -2.460 -7.026 1.00 92.88 90 LEU A CA 1
ATOM 678 C C . LEU A 1 90 ? 0.343 -3.672 -6.499 1.00 92.88 90 LEU A C 1
ATOM 680 O O . LEU A 1 90 ? -0.724 -3.490 -5.922 1.00 92.88 90 LEU A O 1
ATOM 684 N N . SER A 1 91 ? 0.885 -4.885 -6.628 1.00 93.75 91 SER A N 1
ATOM 685 C CA . SER A 1 91 ? 0.256 -6.103 -6.101 1.00 93.75 91 SER A CA 1
ATOM 686 C C . SER A 1 91 ? 0.181 -6.073 -4.579 1.00 93.75 91 SER A C 1
ATOM 688 O O . SER A 1 91 ? -0.875 -6.350 -4.010 1.00 93.75 91 SER A O 1
ATOM 690 N N . PHE A 1 92 ? 1.269 -5.670 -3.910 1.00 94.00 92 PHE A N 1
ATOM 691 C CA . PHE A 1 92 ? 1.243 -5.471 -2.462 1.00 94.00 92 PHE A CA 1
ATOM 692 C C . PHE A 1 92 ? 0.205 -4.412 -2.071 1.00 94.00 92 PHE A C 1
ATOM 694 O O . PHE A 1 92 ? -0.622 -4.657 -1.193 1.00 94.00 92 PHE A O 1
ATOM 701 N N . GLY A 1 93 ? 0.201 -3.262 -2.754 1.00 92.12 93 GLY A N 1
ATOM 702 C CA . GLY A 1 93 ? -0.765 -2.194 -2.496 1.00 92.12 93 GLY A CA 1
ATOM 703 C C . GLY A 1 93 ? -2.221 -2.622 -2.717 1.00 92.12 93 GLY A C 1
ATOM 704 O O . GLY A 1 93 ? -3.082 -2.236 -1.930 1.00 92.12 93 GLY A O 1
ATOM 705 N N . ALA A 1 94 ? -2.498 -3.451 -3.728 1.00 94.00 94 ALA A N 1
ATOM 706 C CA . ALA A 1 94 ? -3.830 -3.986 -4.005 1.00 94.00 94 ALA A CA 1
ATOM 707 C C . ALA A 1 94 ? -4.309 -4.895 -2.871 1.00 94.00 94 ALA A C 1
ATOM 709 O O . ALA A 1 94 ? -5.392 -4.688 -2.323 1.00 94.00 94 ALA A O 1
ATOM 710 N N . VAL A 1 95 ? -3.481 -5.864 -2.470 1.00 95.00 95 VAL A N 1
ATOM 711 C CA . VAL A 1 95 ? -3.812 -6.795 -1.382 1.00 95.00 95 VAL A CA 1
ATOM 712 C C . VAL A 1 95 ? -3.982 -6.046 -0.062 1.00 95.00 95 VAL A C 1
ATOM 714 O O . VAL A 1 95 ? -4.983 -6.238 0.627 1.00 95.00 95 VAL A O 1
ATOM 717 N N . ALA A 1 96 ? -3.046 -5.156 0.275 1.00 93.12 96 ALA A N 1
ATOM 718 C CA . ALA A 1 96 ? -3.114 -4.378 1.507 1.00 93.12 96 ALA A CA 1
ATOM 719 C C . ALA A 1 96 ? -4.311 -3.415 1.513 1.00 93.12 96 ALA A C 1
ATOM 721 O O . ALA A 1 96 ? -5.016 -3.319 2.515 1.00 93.12 96 ALA A O 1
ATOM 722 N N . GLY A 1 97 ? -4.585 -2.737 0.394 1.00 93.00 97 GLY A N 1
ATOM 723 C CA . GLY A 1 97 ? -5.734 -1.844 0.244 1.00 93.00 97 GLY A CA 1
ATOM 724 C C . GLY A 1 97 ? -7.066 -2.576 0.392 1.00 93.00 97 GLY A C 1
ATOM 725 O O . GLY A 1 97 ? -7.935 -2.111 1.130 1.00 93.00 97 GLY A O 1
ATOM 726 N N . LEU A 1 98 ? -7.202 -3.748 -0.236 1.00 95.69 98 LEU A N 1
ATOM 727 C CA . LEU A 1 98 ? -8.380 -4.609 -0.104 1.00 95.69 98 LEU A CA 1
ATOM 728 C C . LEU A 1 98 ? -8.583 -5.078 1.341 1.00 95.69 98 LEU A C 1
ATOM 730 O O . LEU A 1 98 ? -9.691 -4.996 1.869 1.00 95.69 98 LEU A O 1
ATOM 734 N N . GLU A 1 99 ? -7.518 -5.547 1.990 1.00 93.81 99 GLU A N 1
ATOM 735 C CA . GLU A 1 99 ? -7.575 -6.009 3.376 1.00 93.81 99 GLU A CA 1
ATOM 736 C C . GLU A 1 99 ? -7.990 -4.880 4.330 1.00 93.81 99 GLU A C 1
ATOM 738 O O . GLU A 1 99 ? -8.914 -5.055 5.129 1.00 93.81 99 GLU A O 1
ATOM 743 N N . ILE A 1 100 ? -7.376 -3.698 4.199 1.00 93.19 100 ILE A N 1
ATOM 744 C CA . ILE A 1 100 ? -7.741 -2.509 4.980 1.00 93.19 100 ILE A CA 1
ATOM 745 C C . ILE A 1 100 ? -9.204 -2.137 4.736 1.00 93.19 100 ILE A C 1
ATOM 747 O O . ILE A 1 100 ? -9.916 -1.841 5.698 1.00 93.19 100 ILE A O 1
ATOM 751 N N . ALA A 1 101 ? -9.665 -2.173 3.482 1.00 95.06 101 ALA A N 1
ATOM 752 C CA . ALA A 1 101 ? -11.039 -1.844 3.123 1.00 95.06 101 ALA A CA 1
ATOM 753 C C . ALA A 1 101 ? -12.049 -2.773 3.807 1.00 95.06 101 ALA A C 1
ATOM 755 O O . ALA A 1 101 ? -12.956 -2.298 4.491 1.00 95.06 101 ALA A O 1
ATOM 756 N N . ILE A 1 102 ? -11.867 -4.088 3.665 1.00 94.75 102 ILE A N 1
ATOM 757 C CA . ILE A 1 102 ? -12.791 -5.095 4.202 1.00 94.75 102 ILE A CA 1
ATOM 758 C C . ILE A 1 102 ? -12.826 -5.037 5.730 1.00 94.75 102 ILE A C 1
ATOM 760 O O . ILE A 1 102 ? -13.904 -4.962 6.325 1.00 94.75 102 ILE A O 1
ATOM 764 N N . LEU A 1 103 ? -11.657 -5.049 6.373 1.00 92.25 103 LEU A N 1
ATOM 765 C CA . LEU A 1 103 ? -11.581 -5.100 7.830 1.00 92.25 103 LEU A CA 1
ATOM 766 C C . LEU A 1 103 ? -12.088 -3.799 8.460 1.00 92.25 103 LEU A C 1
ATOM 768 O O . LEU A 1 103 ? -12.868 -3.841 9.414 1.00 92.25 103 LEU A O 1
ATOM 772 N N . SER A 1 104 ? -11.725 -2.643 7.897 1.00 91.69 104 SER A N 1
ATOM 773 C CA . SER A 1 104 ? -12.212 -1.352 8.398 1.00 91.69 104 SER A CA 1
ATOM 774 C C . SER A 1 104 ? -13.717 -1.188 8.182 1.00 91.69 104 SER A C 1
ATOM 776 O O . SER A 1 104 ? -14.399 -0.692 9.077 1.00 91.69 104 SER A O 1
ATOM 778 N N . ALA A 1 105 ? -14.266 -1.668 7.059 1.00 93.56 105 ALA A N 1
ATOM 779 C CA . ALA A 1 105 ? -15.710 -1.664 6.825 1.00 93.56 105 ALA A CA 1
ATOM 780 C C . ALA A 1 105 ? -16.451 -2.548 7.840 1.00 93.56 105 ALA A C 1
ATOM 782 O O . ALA A 1 105 ? -17.442 -2.112 8.428 1.00 93.56 105 ALA A O 1
ATOM 783 N N . GLY A 1 106 ? -15.943 -3.757 8.103 1.00 91.75 106 GLY A N 1
ATOM 784 C CA . GLY A 1 106 ? -16.511 -4.657 9.109 1.00 91.75 106 GLY A CA 1
ATOM 785 C C . GLY A 1 106 ? -16.527 -4.035 10.509 1.00 91.75 106 GLY A C 1
ATOM 786 O O . GLY A 1 106 ? -17.559 -4.041 11.186 1.00 91.75 106 GLY A O 1
ATOM 787 N N . MET A 1 107 ? -15.416 -3.417 10.922 1.00 90.25 107 MET A N 1
ATOM 788 C CA . MET A 1 107 ? -15.337 -2.714 12.207 1.00 90.25 107 MET A CA 1
ATOM 789 C C . MET A 1 107 ? -16.253 -1.479 12.256 1.00 90.25 107 MET A C 1
ATOM 791 O O . MET A 1 107 ? -16.877 -1.224 13.288 1.00 90.25 107 MET A O 1
ATOM 795 N N . ALA A 1 108 ? -16.383 -0.731 11.154 1.00 91.69 108 ALA A N 1
ATOM 796 C CA . ALA A 1 108 ? -17.283 0.420 11.069 1.00 91.69 108 ALA A CA 1
ATOM 797 C C . ALA A 1 108 ? -18.745 0.010 11.288 1.00 91.69 108 ALA A C 1
ATOM 799 O O . ALA A 1 108 ? -19.448 0.644 12.078 1.00 91.69 108 ALA A O 1
ATOM 800 N N . LEU A 1 109 ? -19.185 -1.079 10.647 1.00 91.94 109 LEU A N 1
ATOM 801 C CA . LEU A 1 109 ? -20.536 -1.621 10.814 1.00 91.94 109 LEU A CA 1
ATOM 802 C C . LEU A 1 109 ? -20.806 -2.024 12.271 1.00 91.94 109 LEU A C 1
ATOM 804 O O . LEU A 1 109 ? -21.844 -1.662 12.824 1.00 91.94 109 LEU A O 1
ATOM 808 N N . GLY A 1 110 ? -19.851 -2.698 12.922 1.00 88.88 110 GLY A N 1
ATOM 809 C CA . GLY A 1 110 ? -19.970 -3.081 14.334 1.00 88.88 110 GLY A CA 1
ATOM 810 C C . GLY A 1 110 ? -19.986 -1.890 15.302 1.00 88.88 110 GLY A C 1
ATOM 811 O O . GLY A 1 110 ? -20.683 -1.913 16.319 1.00 88.88 110 GLY A O 1
ATOM 812 N N . ALA A 1 111 ? -19.252 -0.819 14.987 1.00 88.12 111 ALA A N 1
ATOM 813 C CA . ALA A 1 111 ? -19.161 0.375 15.826 1.00 88.12 111 ALA A CA 1
ATOM 814 C C . ALA A 1 111 ? -20.328 1.361 15.632 1.00 88.12 111 ALA A C 1
ATOM 816 O O . ALA A 1 111 ? -20.546 2.214 16.500 1.00 88.12 111 ALA A O 1
ATOM 817 N N . TRP A 1 112 ? -21.089 1.258 14.536 1.00 89.00 112 TRP A N 1
ATOM 818 C CA . TRP A 1 112 ? -22.039 2.290 14.098 1.00 89.00 112 TRP A CA 1
ATOM 819 C C . TRP A 1 112 ? -23.101 2.644 15.145 1.00 89.00 112 TRP A C 1
ATOM 821 O O . TRP A 1 112 ? -23.388 3.819 15.371 1.00 89.00 112 TRP A O 1
ATOM 831 N N . ALA A 1 113 ? -23.644 1.636 15.832 1.00 85.31 113 ALA A N 1
ATOM 832 C CA . ALA A 1 113 ? -24.722 1.819 16.804 1.00 85.31 113 ALA A CA 1
ATOM 833 C C . ALA A 1 113 ? -24.262 2.436 18.138 1.00 85.31 113 ALA A C 1
ATOM 835 O O . ALA A 1 113 ? -25.061 3.061 18.829 1.00 85.31 113 ALA A O 1
ATOM 836 N N . ARG A 1 114 ? -22.995 2.244 18.529 1.00 83.38 114 ARG A N 1
ATOM 837 C CA . ARG A 1 114 ? -22.504 2.593 19.878 1.00 83.38 114 ARG A CA 1
ATOM 838 C C . ARG A 1 114 ? -21.448 3.693 19.890 1.00 83.38 114 ARG A C 1
ATOM 840 O O . ARG A 1 114 ? -21.299 4.372 20.899 1.00 83.38 114 ARG A O 1
ATOM 847 N N . ARG A 1 115 ? -20.676 3.848 18.812 1.00 84.88 115 ARG A N 1
ATOM 848 C CA . ARG A 1 115 ? -19.517 4.752 18.739 1.00 84.88 115 ARG A CA 1
ATOM 849 C C . ARG A 1 115 ? -19.410 5.367 17.347 1.00 84.88 115 ARG A C 1
ATOM 851 O O . ARG A 1 115 ? -18.486 5.079 16.588 1.00 84.88 115 ARG A O 1
ATOM 858 N N . ARG A 1 116 ? -20.367 6.239 17.022 1.00 86.25 116 ARG A N 1
ATOM 859 C CA . ARG A 1 116 ? -20.538 6.812 15.678 1.00 86.25 116 ARG A CA 1
ATOM 860 C C . ARG A 1 116 ? -19.293 7.540 15.155 1.00 86.25 116 ARG A C 1
ATOM 862 O O . ARG A 1 116 ? -18.948 7.350 13.998 1.00 86.25 116 ARG A O 1
ATOM 869 N N . SER A 1 117 ? -18.571 8.286 15.997 1.00 85.25 117 SER A N 1
ATOM 870 C CA . SER A 1 117 ? -17.315 8.947 15.593 1.00 85.25 117 SER A CA 1
ATOM 871 C C . SER A 1 117 ? -16.236 7.950 15.156 1.00 85.25 117 SER A C 1
ATOM 873 O O . SER A 1 117 ? -15.560 8.169 14.155 1.00 85.25 117 SER A O 1
ATOM 875 N N . ILE A 1 118 ? -16.106 6.825 15.871 1.00 87.50 118 ILE A N 1
ATOM 876 C CA . ILE A 1 118 ? -15.166 5.752 15.513 1.00 87.50 118 ILE A CA 1
ATOM 877 C C . ILE A 1 118 ? -15.607 5.086 14.211 1.00 87.50 118 ILE A C 1
ATOM 879 O O . ILE A 1 118 ? -14.793 4.852 13.324 1.00 87.50 118 ILE A O 1
ATOM 883 N N . ALA A 1 119 ? -16.907 4.832 14.076 1.00 89.25 119 ALA A N 1
ATOM 884 C CA . ALA A 1 119 ? -17.478 4.205 12.896 1.00 89.25 119 ALA A CA 1
ATOM 885 C C . ALA A 1 119 ? -17.281 5.049 11.623 1.00 89.25 119 ALA A C 1
ATOM 887 O O . ALA A 1 119 ? -16.950 4.502 10.575 1.00 89.25 119 ALA A O 1
ATOM 888 N N . ILE A 1 120 ? -17.408 6.378 11.719 1.00 91.50 120 ILE A N 1
ATOM 889 C CA . ILE A 1 120 ? -17.124 7.308 10.613 1.00 91.50 120 ILE A CA 1
ATOM 890 C C . ILE A 1 120 ? -15.640 7.267 10.235 1.00 91.50 120 ILE A C 1
ATOM 892 O O . ILE A 1 120 ? -15.323 7.179 9.051 1.00 91.50 120 ILE A O 1
ATOM 896 N N . GLY A 1 121 ? -14.738 7.288 11.222 1.00 91.06 121 GLY A N 1
ATOM 897 C CA . GLY A 1 121 ? -13.299 7.173 10.973 1.00 91.06 121 GLY A CA 1
ATOM 898 C C . GLY A 1 121 ? -12.934 5.871 10.255 1.00 91.06 121 GLY A C 1
ATOM 899 O O . GLY A 1 121 ? -12.271 5.891 9.223 1.00 91.06 121 GLY A O 1
ATOM 900 N N . LEU A 1 122 ? -13.461 4.743 10.736 1.00 91.75 122 LEU A N 1
ATOM 901 C CA . LEU A 1 122 ? -13.267 3.425 10.126 1.00 91.75 122 LEU A CA 1
ATOM 902 C C . LEU A 1 122 ? -13.876 3.322 8.721 1.00 91.75 122 LEU A C 1
ATOM 904 O O . LEU A 1 122 ? -13.265 2.727 7.836 1.00 91.75 122 LEU A O 1
ATOM 908 N N . ALA A 1 123 ? -15.043 3.927 8.487 1.00 93.62 123 ALA A N 1
ATOM 909 C CA . ALA A 1 123 ? -15.653 3.982 7.161 1.00 93.62 123 ALA A CA 1
ATOM 910 C C . ALA A 1 123 ? -14.810 4.816 6.183 1.00 93.62 123 ALA A C 1
ATOM 912 O O . ALA A 1 123 ? -14.599 4.397 5.046 1.00 93.62 123 ALA A O 1
ATOM 913 N N . ALA A 1 124 ? -14.271 5.957 6.626 1.00 93.88 124 ALA A N 1
ATOM 914 C CA . ALA A 1 124 ? -13.347 6.757 5.825 1.00 93.88 124 ALA A CA 1
ATOM 915 C C . ALA A 1 124 ? -12.067 5.971 5.494 1.00 93.88 124 ALA A C 1
ATOM 917 O O . ALA A 1 124 ? -11.663 5.929 4.332 1.00 93.88 124 ALA A O 1
ATOM 918 N N . THR A 1 125 ? -11.487 5.262 6.467 1.00 93.50 125 THR A N 1
ATOM 919 C CA . THR A 1 125 ? -10.339 4.371 6.234 1.00 93.50 125 THR A CA 1
ATOM 920 C C . THR A 1 125 ? -10.674 3.254 5.246 1.00 93.50 125 THR A C 1
ATOM 922 O O . THR A 1 125 ? -9.864 2.950 4.369 1.00 93.50 125 THR A O 1
ATOM 925 N N . ALA A 1 126 ? -11.877 2.679 5.329 1.00 94.38 126 ALA A N 1
ATOM 926 C CA . ALA A 1 126 ? -12.322 1.639 4.408 1.00 94.38 126 ALA A CA 1
ATOM 927 C C . ALA A 1 126 ? -12.431 2.150 2.962 1.00 94.38 126 ALA A C 1
ATOM 929 O O . ALA A 1 126 ? -11.940 1.503 2.034 1.00 94.38 126 ALA A O 1
ATOM 930 N N . LEU A 1 127 ? -13.014 3.339 2.775 1.00 96.00 127 LEU A N 1
ATOM 931 C CA . LEU A 1 127 ? -13.068 4.017 1.476 1.00 96.00 127 LEU A CA 1
ATOM 932 C C . LEU A 1 127 ? -11.666 4.346 0.955 1.00 96.00 127 LEU A C 1
ATOM 934 O O . LEU A 1 127 ? -11.398 4.170 -0.233 1.00 96.00 127 LEU A O 1
ATOM 938 N N . GLY A 1 128 ? -10.758 4.757 1.843 1.00 94.00 128 GLY A N 1
ATOM 939 C CA . GLY A 1 128 ? -9.351 4.959 1.512 1.00 94.00 128 GLY A CA 1
ATOM 940 C C . GLY A 1 128 ? -8.684 3.684 0.984 1.00 94.00 128 GLY A C 1
ATOM 941 O O . GLY A 1 128 ? -8.040 3.716 -0.064 1.00 94.00 128 GLY A O 1
ATOM 942 N N . GLY A 1 129 ? -8.912 2.544 1.648 1.00 93.56 129 GLY A N 1
ATOM 943 C CA . GLY A 1 129 ? -8.490 1.209 1.193 1.00 93.56 129 GLY A CA 1
ATOM 944 C C . GLY A 1 129 ? -9.013 0.854 -0.191 1.00 93.56 129 GLY A C 1
ATOM 945 O O . GLY A 1 129 ? -8.238 0.463 -1.067 1.00 93.56 129 GLY A O 1
ATOM 946 N N . GLY A 1 130 ? -10.309 1.071 -0.417 1.00 95.81 130 GLY A N 1
ATOM 947 C CA . GLY A 1 130 ? -10.941 0.851 -1.716 1.00 95.81 130 GLY A CA 1
ATOM 948 C C . GLY A 1 130 ? -10.356 1.734 -2.822 1.00 95.81 130 GLY A C 1
ATOM 949 O O . GLY A 1 130 ? -10.112 1.254 -3.927 1.00 95.81 130 GLY A O 1
ATOM 950 N N . ALA A 1 131 ? -10.058 3.000 -2.527 1.00 93.62 131 ALA A N 1
ATOM 951 C CA . ALA A 1 131 ? -9.419 3.906 -3.478 1.00 93.62 131 ALA A CA 1
ATOM 952 C C . ALA A 1 131 ? -7.983 3.471 -3.823 1.00 93.62 131 ALA A C 1
ATOM 954 O O . ALA A 1 131 ? -7.608 3.490 -4.995 1.00 93.62 131 ALA A O 1
ATOM 955 N N . VAL A 1 132 ? -7.193 3.007 -2.845 1.00 92.19 132 VAL A N 1
ATOM 956 C CA . VAL A 1 132 ? -5.854 2.438 -3.100 1.00 92.19 132 VAL A CA 1
ATOM 957 C C . VAL A 1 132 ? -5.943 1.171 -3.957 1.00 92.19 132 VAL A C 1
ATOM 959 O O . VAL A 1 132 ? -5.149 0.994 -4.886 1.00 92.19 132 VAL A O 1
ATOM 962 N N . LEU A 1 133 ? -6.928 0.307 -3.707 1.00 94.81 133 LEU A N 1
ATOM 963 C CA . LEU A 1 133 ? -7.186 -0.858 -4.553 1.00 94.81 133 LEU A CA 1
ATOM 964 C C . LEU A 1 133 ? -7.538 -0.441 -5.991 1.00 94.81 133 LEU A C 1
ATOM 966 O O . LEU A 1 133 ? -6.945 -0.947 -6.939 1.00 94.81 133 LEU A O 1
ATOM 970 N N . ALA A 1 134 ? -8.444 0.521 -6.171 1.00 92.56 134 ALA A N 1
ATOM 971 C CA . ALA A 1 134 ? -8.810 1.022 -7.496 1.00 92.56 134 ALA A CA 1
ATOM 972 C C . ALA A 1 134 ? -7.603 1.628 -8.236 1.00 92.56 134 ALA A C 1
ATOM 974 O O . ALA A 1 134 ? -7.389 1.344 -9.417 1.00 92.56 134 ALA A O 1
ATOM 975 N N . TYR A 1 135 ? -6.775 2.403 -7.529 1.00 91.75 135 TYR A N 1
ATOM 976 C CA . TYR A 1 135 ? -5.507 2.926 -8.038 1.00 91.75 135 TYR A CA 1
ATOM 977 C C . TYR A 1 135 ? -4.583 1.803 -8.530 1.00 91.75 135 TYR A C 1
ATOM 979 O O . TYR A 1 135 ? -4.088 1.852 -9.659 1.00 91.75 135 TYR A O 1
ATOM 987 N N . THR A 1 136 ? -4.350 0.793 -7.690 1.00 93.06 136 THR A N 1
ATOM 988 C CA . THR A 1 136 ? -3.402 -0.287 -7.987 1.00 93.06 136 THR A CA 1
ATOM 989 C C . THR A 1 136 ? -3.881 -1.197 -9.108 1.00 93.06 136 THR A C 1
ATOM 991 O O . THR A 1 136 ? -3.081 -1.548 -9.974 1.00 93.06 136 THR A O 1
ATOM 994 N N . VAL A 1 137 ? -5.178 -1.509 -9.157 1.00 92.94 137 VAL A N 1
ATOM 995 C CA . VAL A 1 137 ? -5.793 -2.281 -10.246 1.00 92.94 137 VAL A CA 1
ATOM 996 C C . VAL A 1 137 ? -5.749 -1.509 -11.561 1.00 92.94 137 VAL A C 1
ATOM 998 O O . VAL A 1 137 ? -5.363 -2.081 -12.575 1.00 92.94 137 VAL A O 1
ATOM 1001 N N . SER A 1 138 ? -6.081 -0.215 -11.554 1.00 90.75 138 SER A N 1
ATOM 1002 C CA . SER A 1 138 ? -6.027 0.622 -12.760 1.00 90.75 138 SER A CA 1
ATOM 1003 C C . SER A 1 138 ? -4.607 0.673 -13.333 1.00 90.75 138 SER A C 1
ATOM 1005 O O . SER A 1 138 ? -4.370 0.322 -14.489 1.00 90.75 138 SER A O 1
ATOM 1007 N N . LYS A 1 139 ? -3.625 1.011 -12.494 1.00 89.81 139 LYS A N 1
ATOM 1008 C CA . LYS A 1 139 ? -2.233 1.162 -12.927 1.00 89.81 139 LYS A CA 1
ATOM 1009 C C . LYS A 1 139 ? -1.558 -0.169 -13.261 1.00 89.81 139 LYS A C 1
ATOM 1011 O O . LYS A 1 139 ? -0.800 -0.250 -14.223 1.00 89.81 139 LYS A O 1
ATOM 1016 N N . GLY A 1 140 ? -1.838 -1.219 -12.490 1.00 89.62 140 GLY A N 1
ATOM 1017 C CA . GLY A 1 140 ? -1.328 -2.567 -12.749 1.00 89.62 140 GLY A CA 1
ATOM 1018 C C . GLY A 1 140 ? -1.939 -3.159 -14.014 1.00 89.62 140 GLY A C 1
ATOM 1019 O O . GLY A 1 140 ? -1.221 -3.710 -14.845 1.00 89.62 140 GLY A O 1
ATOM 1020 N N . GLY A 1 141 ? -3.243 -2.951 -14.208 1.00 88.81 141 GLY A N 1
ATOM 1021 C CA . GLY A 1 141 ? -3.951 -3.311 -15.429 1.00 88.81 141 GLY A CA 1
ATOM 1022 C C . GLY A 1 141 ? -3.351 -2.635 -16.657 1.00 88.81 141 GLY A C 1
ATOM 1023 O O . GLY A 1 141 ? -3.162 -3.310 -17.662 1.00 88.81 141 GLY A O 1
ATOM 1024 N N . TYR A 1 142 ? -2.976 -1.352 -16.567 1.00 89.56 142 TYR A N 1
ATOM 1025 C CA . TYR A 1 142 ? -2.325 -0.643 -17.676 1.00 89.56 142 TYR A CA 1
ATOM 1026 C C . TYR A 1 142 ? -1.002 -1.305 -18.059 1.00 89.56 142 TYR A C 1
ATOM 1028 O O . TYR A 1 142 ? -0.754 -1.547 -19.236 1.00 89.56 142 TYR A O 1
ATOM 1036 N N . LEU A 1 143 ? -0.165 -1.637 -17.071 1.00 89.44 143 LEU A N 1
ATOM 1037 C CA . LEU A 1 143 ? 1.124 -2.291 -17.312 1.00 89.44 143 LEU A CA 1
ATOM 1038 C C . LEU A 1 143 ? 0.950 -3.665 -17.968 1.00 89.44 143 LEU A C 1
ATOM 1040 O O . LEU A 1 143 ? 1.671 -3.991 -18.905 1.00 89.44 143 LEU A O 1
ATOM 1044 N N . ILE A 1 144 ? -0.028 -4.452 -17.513 1.00 89.12 144 ILE A N 1
ATOM 1045 C CA . ILE A 1 144 ? -0.343 -5.755 -18.113 1.00 89.12 144 ILE A CA 1
ATOM 1046 C C . ILE A 1 144 ? -0.870 -5.570 -19.541 1.00 89.12 144 ILE A C 1
ATOM 1048 O O . ILE A 1 144 ? -0.389 -6.233 -20.456 1.00 89.12 144 ILE A O 1
ATOM 1052 N N . ALA A 1 145 ? -1.812 -4.645 -19.743 1.00 88.81 145 ALA A N 1
ATOM 1053 C CA . ALA A 1 145 ? -2.399 -4.326 -21.043 1.00 88.81 145 ALA A CA 1
ATOM 1054 C C . ALA A 1 145 ? -1.339 -3.868 -22.055 1.00 88.81 145 ALA A C 1
ATOM 1056 O O . ALA A 1 145 ? -1.363 -4.282 -23.214 1.00 88.81 145 ALA A O 1
ATOM 1057 N N . TYR A 1 146 ? -0.372 -3.069 -21.599 1.00 88.56 146 TYR A N 1
ATOM 1058 C CA . TYR A 1 146 ? 0.778 -2.650 -22.391 1.00 88.56 146 TYR A CA 1
ATOM 1059 C C . TYR A 1 146 ? 1.623 -3.848 -22.838 1.00 88.56 146 TYR A C 1
ATOM 1061 O O . TYR A 1 146 ? 1.950 -3.959 -24.016 1.00 88.56 146 TYR A O 1
ATOM 1069 N N . GLN A 1 147 ? 1.908 -4.787 -21.931 1.00 86.62 147 GLN A N 1
ATOM 1070 C CA . GLN A 1 147 ? 2.705 -5.984 -22.227 1.00 86.62 147 GLN A CA 1
ATOM 1071 C C . GLN A 1 147 ? 2.015 -6.960 -23.193 1.00 86.62 147 GLN A C 1
ATOM 1073 O O . GLN A 1 147 ? 2.689 -7.640 -23.961 1.00 86.62 147 GLN A O 1
ATOM 1078 N N . VAL A 1 148 ? 0.680 -7.009 -23.203 1.00 89.06 148 VAL A N 1
ATOM 1079 C CA . VAL A 1 148 ? -0.087 -7.835 -24.157 1.00 89.06 148 VAL A CA 1
ATOM 1080 C C . VAL A 1 148 ? -0.416 -7.111 -25.470 1.00 89.06 148 VAL A C 1
ATOM 1082 O O . VAL A 1 148 ? -1.109 -7.674 -26.313 1.00 89.06 148 VAL A O 1
ATOM 1085 N N . GLY A 1 149 ? 0.069 -5.879 -25.661 1.00 86.50 149 GLY A N 1
ATOM 1086 C CA . GLY A 1 149 ? -0.106 -5.111 -26.899 1.00 86.50 149 GLY A CA 1
ATOM 1087 C C . GLY A 1 149 ? -1.448 -4.382 -27.038 1.00 86.50 149 GLY A C 1
ATOM 1088 O O . GLY A 1 149 ? -1.732 -3.844 -28.105 1.00 86.50 149 GLY A O 1
ATOM 1089 N N . PHE A 1 150 ? -2.253 -4.312 -25.973 1.00 87.31 150 PHE A N 1
ATOM 1090 C CA . PHE A 1 150 ? -3.546 -3.614 -25.953 1.00 87.31 150 PHE A CA 1
ATOM 1091 C C . PHE A 1 150 ? -3.620 -2.492 -24.894 1.00 87.31 150 PHE A C 1
ATOM 1093 O O . PHE A 1 150 ? -4.587 -2.444 -24.127 1.00 87.31 150 PHE A O 1
ATOM 1100 N N . PRO A 1 151 ? -2.631 -1.579 -24.793 1.00 86.94 151 PRO A N 1
ATOM 1101 C CA . PRO A 1 151 ? -2.704 -0.486 -23.830 1.00 86.94 151 PRO A CA 1
ATOM 1102 C C . PRO A 1 151 ? -3.821 0.499 -24.195 1.00 86.94 151 PRO A C 1
ATOM 1104 O O . PRO A 1 151 ? -3.986 0.880 -25.354 1.00 86.94 151 PRO A O 1
ATOM 1107 N N . TRP A 1 152 ? -4.552 0.978 -23.189 1.00 86.75 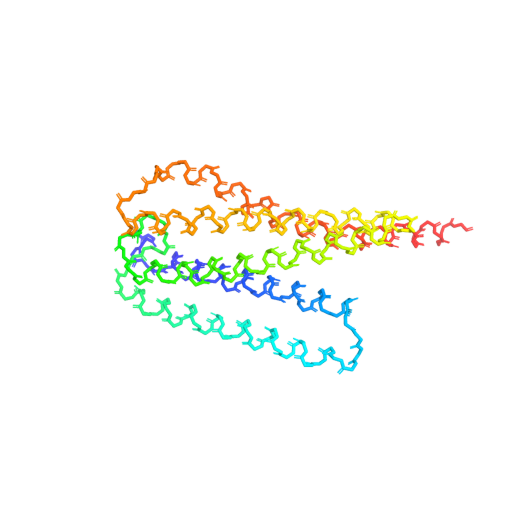152 TRP A N 1
ATOM 1108 C CA . TRP A 1 152 ? -5.337 2.205 -23.340 1.00 86.75 152 TRP A CA 1
ATOM 1109 C C . TRP A 1 152 ? -4.424 3.434 -23.267 1.00 86.75 152 TRP A C 1
ATOM 1111 O O . TRP A 1 152 ? -3.220 3.318 -23.046 1.00 86.75 152 TRP A O 1
ATOM 1121 N N . SER A 1 153 ? -4.962 4.640 -23.463 1.00 86.06 153 SER A N 1
ATOM 1122 C CA . SER A 1 153 ? -4.115 5.832 -23.445 1.00 86.06 153 SER A CA 1
ATOM 1123 C C . SER A 1 153 ? -3.545 6.112 -22.049 1.00 86.06 153 SER A C 1
ATOM 1125 O O . SER A 1 153 ? -4.248 6.116 -21.035 1.00 86.06 153 SER A O 1
ATOM 1127 N N . LEU A 1 154 ? -2.254 6.437 -22.004 1.00 81.19 154 LEU A N 1
ATOM 1128 C CA . LEU A 1 154 ? -1.560 6.823 -20.775 1.00 81.19 154 LEU A CA 1
ATOM 1129 C C . LEU A 1 154 ? -2.180 8.067 -20.112 1.00 81.19 154 LEU A C 1
ATOM 1131 O O . LEU A 1 154 ? -2.143 8.214 -18.893 1.00 81.19 154 LEU A O 1
ATOM 1135 N N . SER A 1 155 ? -2.779 8.964 -20.902 1.00 82.38 155 SER A N 1
ATOM 1136 C CA . SER A 1 155 ? -3.509 10.127 -20.386 1.00 82.38 155 SER A CA 1
ATOM 1137 C C . SER A 1 155 ? -4.733 9.721 -19.565 1.00 82.38 155 SER A C 1
ATOM 1139 O O . SER A 1 155 ? -4.964 10.294 -18.501 1.00 82.38 155 SER A O 1
ATOM 1141 N N . VAL A 1 156 ? -5.479 8.708 -20.017 1.00 81.50 156 VAL A N 1
ATOM 1142 C CA . VAL A 1 156 ? -6.632 8.162 -19.291 1.00 81.50 156 VAL A CA 1
ATOM 1143 C C . VAL A 1 156 ? -6.172 7.430 -18.033 1.00 81.50 156 VAL A C 1
ATOM 1145 O O . VAL A 1 156 ? -6.767 7.622 -16.976 1.00 81.50 156 VAL A O 1
ATOM 1148 N N . GLU A 1 157 ? -5.077 6.664 -18.102 1.00 85.12 157 GLU A N 1
ATOM 1149 C CA . GLU A 1 157 ? -4.491 6.024 -16.914 1.00 85.12 157 GLU A CA 1
ATOM 1150 C C . GLU A 1 157 ? -4.140 7.054 -15.838 1.00 85.12 157 GLU A C 1
ATOM 1152 O O . GLU A 1 157 ? -4.641 6.955 -14.718 1.00 85.12 157 GLU A O 1
ATOM 1157 N N . LYS A 1 158 ? -3.350 8.077 -16.186 1.00 82.88 158 LYS A N 1
ATOM 1158 C CA . LYS A 1 158 ? -2.900 9.110 -15.239 1.00 82.88 158 LYS A CA 1
ATOM 1159 C C . LYS A 1 158 ? -4.065 9.912 -14.654 1.00 82.88 158 LYS A C 1
ATOM 1161 O O . LYS A 1 158 ? -4.040 10.232 -13.465 1.00 82.88 158 LYS A O 1
ATOM 1166 N N . ALA A 1 159 ? -5.084 10.211 -15.464 1.00 81.00 159 ALA A N 1
ATOM 1167 C CA . ALA A 1 159 ? -6.275 10.937 -15.024 1.00 81.00 159 ALA A CA 1
ATOM 1168 C C . ALA A 1 159 ? -7.092 10.160 -13.980 1.00 81.00 159 ALA A C 1
ATOM 1170 O O . ALA A 1 159 ? -7.694 10.767 -13.099 1.00 81.00 159 ALA A O 1
ATOM 1171 N N . ILE A 1 160 ? -7.094 8.829 -14.060 1.00 80.75 160 ILE A N 1
ATOM 1172 C CA . ILE A 1 160 ? -7.822 7.961 -13.132 1.00 80.75 160 ILE A CA 1
ATOM 1173 C C . ILE A 1 160 ? -6.954 7.647 -11.909 1.00 80.75 160 ILE A C 1
ATOM 1175 O O . ILE A 1 160 ? -7.392 7.804 -10.771 1.00 80.75 160 ILE A O 1
ATOM 1179 N N . SER A 1 161 ? -5.712 7.213 -12.115 1.00 78.94 161 SER A N 1
ATOM 1180 C CA . SER A 1 161 ? -4.877 6.656 -11.050 1.00 78.94 161 SER A CA 1
ATOM 1181 C C . SER A 1 161 ? -4.369 7.719 -10.068 1.00 78.94 161 SER A C 1
ATOM 1183 O O . SER A 1 161 ? -4.318 7.463 -8.862 1.00 78.94 161 SER A O 1
ATOM 1185 N N . SER A 1 162 ? -4.051 8.932 -10.537 1.00 81.50 162 SER A N 1
ATOM 1186 C CA . SER A 1 162 ? -3.497 9.985 -9.677 1.00 81.50 162 SER A CA 1
ATOM 1187 C C . SER A 1 162 ? -4.480 10.470 -8.595 1.00 81.50 162 SER A C 1
ATOM 1189 O O . SER A 1 162 ? -4.075 10.502 -7.426 1.00 81.50 162 SER A O 1
ATOM 1191 N N . P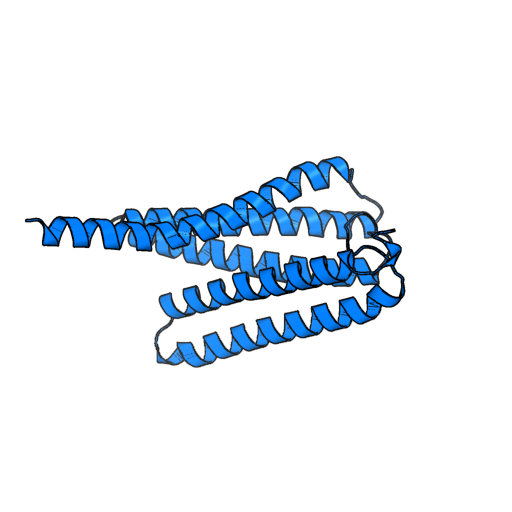RO A 1 163 ? -5.760 10.765 -8.904 1.00 84.62 163 PRO A N 1
ATOM 1192 C CA . PRO A 1 163 ? -6.745 11.110 -7.882 1.00 84.62 163 PRO A CA 1
ATOM 1193 C C . PRO A 1 163 ? -6.978 9.991 -6.868 1.00 84.62 163 PRO A C 1
ATOM 1195 O O . PRO A 1 163 ? -7.022 10.266 -5.671 1.00 84.62 163 PRO A O 1
ATOM 1198 N N . PHE A 1 164 ? -7.082 8.732 -7.309 1.00 83.75 164 PHE A N 1
ATOM 1199 C CA . PHE A 1 164 ? -7.332 7.607 -6.402 1.00 83.75 164 PHE A CA 1
ATOM 1200 C C . PHE A 1 164 ? -6.189 7.379 -5.408 1.00 83.75 164 PHE A C 1
ATOM 1202 O O . PHE A 1 164 ? -6.453 7.117 -4.235 1.00 83.75 164 PHE A O 1
ATOM 1209 N N . ALA A 1 165 ? -4.932 7.539 -5.832 1.00 82.75 165 ALA A N 1
ATOM 1210 C CA . ALA A 1 165 ? -3.786 7.435 -4.929 1.00 82.75 165 ALA A CA 1
ATOM 1211 C C . ALA A 1 165 ? -3.800 8.532 -3.847 1.00 82.75 165 ALA A C 1
ATOM 1213 O O . ALA A 1 165 ? -3.616 8.247 -2.658 1.00 82.75 165 ALA A O 1
ATOM 1214 N N . GLY A 1 166 ? -4.048 9.783 -4.254 1.00 83.31 166 GLY A N 1
ATOM 1215 C CA . GLY A 1 166 ? -4.098 10.926 -3.340 1.00 83.31 166 GLY A CA 1
ATOM 1216 C C . GLY A 1 166 ? -5.281 10.849 -2.375 1.00 83.31 166 GLY A C 1
ATOM 1217 O O . GLY A 1 166 ? -5.098 10.926 -1.159 1.00 83.31 166 GLY A O 1
ATOM 1218 N N . LEU A 1 167 ? -6.486 10.633 -2.910 1.00 87.81 167 LEU A N 1
ATOM 1219 C CA . LEU A 1 167 ? -7.713 10.498 -2.121 1.00 87.81 167 LEU A CA 1
ATOM 1220 C C . LEU A 1 167 ? -7.646 9.300 -1.178 1.00 87.81 167 LEU A C 1
ATOM 1222 O O . LEU A 1 167 ? -8.034 9.427 -0.020 1.00 87.81 167 LEU A O 1
ATOM 1226 N N . GLY A 1 168 ? -7.125 8.162 -1.642 1.00 85.12 168 GLY A N 1
ATOM 1227 C CA . GLY A 1 168 ? -6.996 6.962 -0.823 1.00 85.12 168 GLY A CA 1
ATOM 1228 C C . GLY A 1 168 ? -6.136 7.199 0.413 1.00 85.12 168 GLY A C 1
ATOM 1229 O O . GLY A 1 168 ? -6.568 6.936 1.535 1.00 85.12 168 GLY A O 1
ATOM 1230 N N . THR A 1 169 ? -4.959 7.793 0.212 1.00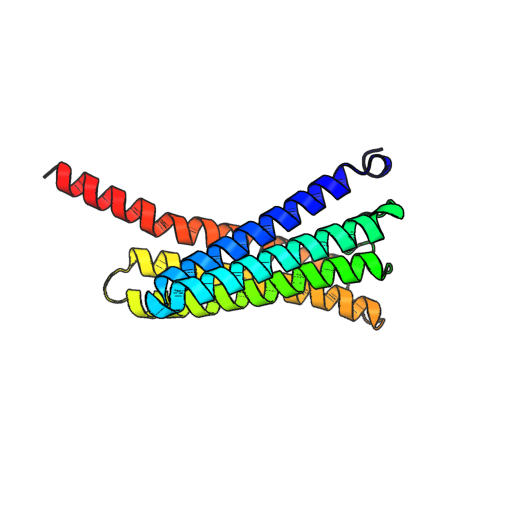 86.12 169 THR A N 1
ATOM 1231 C CA . THR A 1 169 ? -4.038 8.132 1.306 1.00 86.12 169 THR A CA 1
ATOM 1232 C C . THR A 1 169 ? -4.661 9.142 2.270 1.00 86.12 169 THR A C 1
ATOM 1234 O O . THR A 1 169 ? -4.624 8.943 3.484 1.00 86.12 169 THR A O 1
ATOM 1237 N N . LEU A 1 170 ? -5.280 10.205 1.744 1.00 89.88 170 LEU A N 1
ATOM 1238 C CA . LEU A 1 170 ? -5.915 11.238 2.561 1.00 89.88 170 LEU A CA 1
ATOM 1239 C C . LEU A 1 170 ? -7.044 10.662 3.423 1.00 89.88 170 LEU A C 1
ATOM 1241 O O . LEU A 1 170 ? -7.094 10.923 4.624 1.00 89.88 170 LEU A O 1
ATOM 1245 N N . LEU A 1 171 ? -7.925 9.857 2.827 1.00 90.38 171 LEU A N 1
ATOM 1246 C CA . LEU A 1 171 ? -9.045 9.231 3.526 1.00 90.38 171 LEU A CA 1
ATOM 1247 C C . LEU A 1 171 ? -8.576 8.278 4.627 1.00 90.38 171 LEU A C 1
ATOM 1249 O O . LEU A 1 171 ? -9.151 8.298 5.712 1.00 90.38 171 LEU A O 1
ATOM 1253 N N . MET A 1 172 ? -7.516 7.498 4.389 1.00 87.38 172 MET A N 1
ATOM 1254 C CA . MET A 1 172 ? -6.926 6.646 5.427 1.00 87.38 172 MET A CA 1
ATOM 1255 C C . MET A 1 172 ? -6.362 7.465 6.591 1.00 87.38 172 MET A C 1
ATOM 1257 O O . MET A 1 172 ? -6.680 7.189 7.745 1.00 87.38 172 MET A O 1
ATOM 1261 N N . VAL A 1 173 ? -5.547 8.486 6.308 1.00 88.12 173 VAL A N 1
ATOM 1262 C CA . VAL A 1 173 ? -4.919 9.306 7.358 1.00 88.12 173 VAL A CA 1
ATOM 1263 C C . VAL A 1 173 ? -5.978 10.052 8.170 1.00 88.12 173 VAL A C 1
ATOM 1265 O O . VAL A 1 173 ? -5.977 9.991 9.398 1.00 88.12 173 VAL A O 1
ATOM 1268 N N . VAL A 1 174 ? -6.920 10.718 7.500 1.00 88.00 174 VAL A N 1
ATOM 1269 C CA . VAL A 1 174 ? -8.000 11.454 8.171 1.00 88.00 174 VAL A CA 1
ATOM 1270 C C . VAL A 1 174 ? -8.916 10.496 8.936 1.00 88.00 174 VAL A C 1
ATOM 1272 O O . VAL A 1 174 ? -9.249 10.769 10.090 1.00 88.00 174 VAL A O 1
ATOM 1275 N N . GLY A 1 175 ? -9.274 9.358 8.337 1.00 85.50 175 GLY A N 1
ATOM 1276 C CA . GLY A 1 175 ? -10.118 8.335 8.955 1.00 85.50 175 GLY A CA 1
ATOM 1277 C C . GLY A 1 175 ? -9.556 7.810 10.274 1.00 85.50 175 GLY A C 1
ATOM 1278 O O . GLY A 1 175 ? -10.293 7.667 11.248 1.00 85.50 175 GLY A O 1
ATOM 1279 N N . LEU A 1 176 ? -8.239 7.619 10.350 1.00 83.62 176 LEU A N 1
ATOM 1280 C CA . LEU A 1 176 ? -7.554 7.175 11.568 1.00 83.62 176 LEU A CA 1
ATOM 1281 C C . LEU A 1 176 ? -7.378 8.284 12.611 1.00 83.62 176 LEU A C 1
ATOM 1283 O O . LEU A 1 176 ? -7.372 8.007 13.811 1.00 83.62 176 LEU A O 1
ATOM 1287 N N . CYS A 1 177 ? -7.273 9.541 12.180 1.00 85.00 177 CYS A N 1
ATOM 1288 C CA . CYS A 1 177 ? -7.141 10.688 13.080 1.00 85.00 177 CYS A CA 1
ATOM 1289 C C . CYS A 1 177 ? -8.470 11.124 13.718 1.00 85.00 177 CYS A C 1
ATOM 1291 O O . CYS A 1 177 ? -8.474 11.624 14.846 1.00 85.00 177 CYS A O 1
ATOM 1293 N N . LEU A 1 178 ? -9.601 10.916 13.038 1.00 80.94 178 LEU A N 1
ATOM 1294 C CA . LEU A 1 178 ? -10.932 11.317 13.513 1.00 80.94 178 LEU A CA 1
ATOM 1295 C C . LEU A 1 178 ? -11.299 10.751 14.907 1.00 80.94 178 LEU A C 1
ATOM 1297 O O . LEU A 1 178 ? -11.719 11.531 15.770 1.00 80.94 178 LEU A O 1
ATOM 1301 N N . PRO A 1 179 ? -11.107 9.447 15.198 1.00 69.75 179 PRO A N 1
ATOM 1302 C CA . PRO A 1 179 ? -11.341 8.888 16.530 1.00 69.75 179 PRO A CA 1
ATOM 1303 C C . PRO A 1 179 ? -10.492 9.543 17.630 1.00 69.75 179 PRO A C 1
ATOM 1305 O O . PRO A 1 179 ? -10.988 9.770 18.734 1.00 69.75 179 PRO A O 1
ATOM 1308 N N . MET A 1 180 ? -9.232 9.880 17.330 1.00 69.38 180 MET A N 1
ATOM 1309 C CA . MET A 1 180 ? -8.306 10.481 18.298 1.00 69.38 180 MET A CA 1
ATOM 1310 C C . MET A 1 180 ? -8.714 11.911 18.669 1.00 69.38 180 MET A C 1
ATOM 1312 O O . MET A 1 180 ? -8.659 12.286 19.842 1.00 69.38 180 MET A O 1
ATOM 1316 N N . ALA A 1 181 ? -9.168 12.697 17.689 1.00 62.91 181 ALA A N 1
ATOM 1317 C CA . ALA A 1 181 ? -9.661 14.053 17.919 1.00 62.91 181 ALA A CA 1
ATOM 1318 C C . ALA A 1 181 ? -10.981 14.056 18.711 1.00 62.91 181 ALA A C 1
ATOM 1320 O O . ALA A 1 181 ? -11.148 14.848 19.640 1.00 62.91 181 ALA A O 1
ATOM 1321 N N . SER A 1 182 ? -11.890 13.122 18.404 1.00 61.16 182 SER A N 1
ATOM 1322 C CA . SER A 1 182 ? -13.171 12.994 19.110 1.00 61.16 182 SER A CA 1
ATOM 1323 C C . SER A 1 182 ? -12.997 12.633 20.588 1.00 61.16 182 SER A C 1
ATOM 1325 O O . SER A 1 182 ? -13.767 13.124 21.408 1.00 61.16 182 SER A O 1
ATOM 1327 N N . HIS A 1 183 ? -12.013 11.798 20.938 1.00 59.16 183 HIS A N 1
ATOM 1328 C CA . HIS A 1 183 ? -11.771 11.402 22.329 1.00 59.16 183 HIS A CA 1
ATOM 1329 C C . HIS A 1 183 ? -11.235 12.562 23.184 1.00 59.16 183 HIS A C 1
ATOM 1331 O O . HIS A 1 183 ? -11.565 12.661 24.364 1.00 59.16 183 HIS A O 1
ATOM 1337 N N . ARG A 1 184 ? -10.422 13.460 22.610 1.00 59.12 184 ARG A N 1
ATOM 1338 C CA . ARG A 1 184 ? -9.924 14.649 23.326 1.00 59.12 184 ARG A CA 1
ATOM 1339 C C . ARG A 1 184 ? -11.036 15.656 23.601 1.00 59.12 184 ARG A C 1
ATOM 1341 O O . ARG A 1 184 ? -11.192 16.071 24.741 1.00 59.12 184 ARG A O 1
ATOM 1348 N N . ALA A 1 185 ? -11.870 15.947 22.601 1.00 58.09 185 ALA A N 1
ATOM 1349 C CA . ALA A 1 185 ? -12.988 16.877 22.760 1.00 58.09 185 ALA A CA 1
ATOM 1350 C C . ALA A 1 185 ? -13.965 16.449 23.873 1.00 58.09 185 ALA A C 1
ATOM 1352 O O . ALA A 1 185 ? -14.443 17.283 24.636 1.00 58.09 185 ALA A O 1
ATOM 1353 N N . THR A 1 186 ? -14.228 15.145 24.016 1.00 58.44 186 THR A N 1
ATOM 1354 C CA . THR A 1 186 ? -15.095 14.634 25.091 1.00 58.44 186 THR A CA 1
ATOM 1355 C C . THR A 1 186 ? -14.462 14.712 26.481 1.00 58.44 186 THR A C 1
ATOM 1357 O O . THR A 1 186 ? -15.184 14.891 27.456 1.00 58.44 186 THR A O 1
ATOM 1360 N N . VAL A 1 187 ? -13.134 14.581 26.589 1.00 59.81 187 VAL A N 1
ATOM 1361 C CA . VAL A 1 187 ? -12.417 14.680 27.873 1.00 59.81 187 VAL A CA 1
ATOM 1362 C C . VAL A 1 187 ? -12.332 16.138 28.333 1.00 59.81 187 VAL A C 1
ATOM 1364 O O . VAL A 1 187 ? -12.588 16.414 29.502 1.00 59.81 187 VAL A O 1
ATOM 1367 N N . ASP A 1 188 ? -12.077 17.074 27.417 1.00 56.91 188 ASP A N 1
ATOM 1368 C CA . ASP A 1 188 ? -12.016 18.507 27.737 1.00 56.91 188 ASP A CA 1
ATOM 1369 C C . ASP A 1 188 ? -13.391 19.071 28.151 1.00 56.91 188 ASP A C 1
ATOM 1371 O O . ASP A 1 188 ? -13.481 19.881 29.077 1.00 56.91 188 ASP A O 1
ATOM 1375 N N . SER A 1 189 ? -14.486 18.594 27.544 1.00 56.09 189 SER A N 1
ATOM 1376 C CA . SER A 1 189 ? -15.848 18.951 27.979 1.00 56.09 189 SER A CA 1
ATOM 1377 C C . SER A 1 189 ? -16.236 18.377 29.345 1.00 56.09 189 SER A C 1
ATOM 1379 O O . SER A 1 189 ? -17.068 18.972 30.018 1.00 56.09 189 SER A O 1
ATOM 1381 N N . ALA A 1 190 ? -15.659 17.249 29.769 1.00 56.19 190 ALA A N 1
ATOM 1382 C CA . ALA A 1 190 ? -15.924 16.667 31.089 1.00 56.19 190 ALA A CA 1
ATOM 1383 C C . ALA A 1 190 ? -15.061 17.289 32.203 1.00 56.19 190 ALA A C 1
ATOM 1385 O O . ALA A 1 190 ? -15.434 17.241 33.368 1.00 56.19 190 ALA A O 1
ATOM 1386 N N . ALA A 1 191 ? -13.910 17.876 31.859 1.00 57.56 191 ALA A N 1
ATOM 1387 C CA . ALA A 1 191 ? -13.038 18.579 32.804 1.00 57.56 191 ALA A CA 1
ATOM 1388 C C . ALA A 1 191 ? -13.486 20.028 33.093 1.00 57.56 191 ALA A C 1
ATOM 1390 O O . ALA A 1 191 ? -12.920 20.686 33.963 1.00 57.56 191 ALA A O 1
ATOM 1391 N N . THR A 1 192 ? -14.477 20.532 32.351 1.00 57.62 192 THR A N 1
ATOM 1392 C CA . THR A 1 192 ? -15.010 21.901 32.456 1.00 57.62 192 THR A CA 1
ATOM 1393 C C . THR A 1 192 ? -16.426 21.967 33.045 1.00 57.62 192 THR A C 1
ATOM 1395 O O . THR A 1 192 ? -16.988 23.058 33.143 1.00 57.62 192 THR A O 1
ATOM 1398 N N . SER A 1 193 ? -16.981 20.823 33.468 1.00 48.41 193 SER A N 1
ATOM 1399 C CA . SER A 1 193 ? -18.273 20.671 34.160 1.00 48.41 193 SER A CA 1
ATOM 1400 C C . SER A 1 193 ? -18.083 20.222 35.602 1.00 48.41 193 SER A C 1
ATOM 1402 O O . SER A 1 193 ? -18.764 20.780 36.486 1.00 48.41 193 SER A O 1
#

Foldseek 3Di:
DVLQVCPQVVVVLVVLLVVLVVLLVLQLVLLVVPDDPVCSVVSNVVSVVVSVVLNVVLVVLSVVPCVVSDHLDPVVLVDPSSLVSLLSSLVSQLVSLQVLLVSLQVVLVVCVVPPVQLSQLSNLLNLLSVLSNQLSCLSNVQSVCVVVVRHDDPVVSCVRNVCSNVSSVVSNVSSVCRVVVVVVVVVVVVVVD

Secondary structure (DSSP, 8-state):
-TTTTSHHHHHHHHHHHHHHHHHHHHHHHHHHHHS-HHHHHHHHHHHHHHHHHHHHHHHHHHHHHHTT---SSGGGTT-HHHHHHHHHHHHHHHHHHHHHHHHHHHHHHHHTTT-HHHHHHHHHHHHHHHHHHHHHHHHHHHHHHHHTT----HHHHHHHHHHHHHHHHHHHHHHHHHHHHHHHHHHHHHS--